Protein AF-S7WQG0-F1 (afdb_monomer_lite)

Sequence (255 aa):
MCCTWDLNLRPYTILKLLSLILLVQALAHFAKRLLSSRNAIVFSSLASGFVSSTATVANLGMEVRNNHADPKINAGAALMSCVATLVQMLIIVASISMAWLELLLIPSLISTLLLFAWSIYLLRKSTKNELSQKTDESRMFSFKNAIVITVALSTIQAAVYGLNLWLGNSGLIIGTFIASLFEIHAAIAAIVVQGDPNTAQATPLLIALMVGLCAHAMSKSINAGLTGGYKYALAFVPAQILHMAILVILVWVSR

Radius of gyration: 19.02 Å; chains: 1; bounding box: 41×32×74 Å

Foldseek 3Di:
DDDPPPVPPPVVLVVVLVVLLVVLLVVLVVQLVPDDDPCNLQSNLLSVLSVPLLLLLQVLLQCLVVVNDDLLLSLLSSLSSVLSQLVLLLVLLVVQDPLVNVLQVVLSVVLSVLSNVLSVVSNVVCVPPDDDPDPDPPDDDPVVSVVVLVVVLVVQLVVLVVQLVPDPLVSLLVSLLSNLLTGNSVNSNVLSNVDHCPDPCNPSSLNSSLSSLVSNLVSSLVSNCVRNNDSNSVSNNVSSVVSSVSSSVSSVVSD

pLDDT: mean 71.23, std 20.36, range [29.38, 97.19]

InterPro domains:
  IPR025105 Domain of unknown function DUF4010 [PF13194] (20-227)

Organism: NCBI:txid1217666

Secondary structure (DSSP, 8-state):
----------HHHHHHHHHHHHHHHHHHHHHHHH--STTHHHHHHHHHHHHHHHHHHHHHHHHHHTTSS-HHHHHHHHHHHHHHHHHHHHHHHHHH-HHHHHHHHHHHHHHHHHHHHHHHHHHHHGGGS-S--------S--HHHHHHHHHHHHHHHHHHHHHHHHHHHHHHHHHHHHHHHH-HHHHHHHHHTT--TTSTTHHHHHHHHHHHHHHHHHHHHHHHHHHHHHHHHHHHHHHHHHHHHHHHHHHHHT-

Structure (mmCIF, N/CA/C/O backbone):
data_AF-S7WQG0-F1
#
_entry.id   AF-S7WQG0-F1
#
loop_
_atom_site.group_PDB
_atom_site.id
_atom_site.type_symbol
_atom_site.label_atom_id
_atom_site.label_alt_id
_atom_site.label_comp_id
_atom_site.label_asym_id
_atom_site.label_entity_id
_atom_site.label_seq_id
_atom_site.pdbx_PDB_ins_code
_atom_site.Cartn_x
_atom_site.Cartn_y
_atom_site.Cartn_z
_atom_site.occupancy
_atom_site.B_iso_or_equiv
_atom_site.auth_seq_id
_atom_site.auth_comp_id
_atom_site.auth_asym_id
_atom_site.auth_atom_id
_atom_site.pdbx_PDB_model_num
ATOM 1 N N . MET A 1 1 ? 2.697 -20.096 -44.082 1.00 34.12 1 MET A N 1
ATOM 2 C CA . MET A 1 1 ? 3.993 -20.517 -43.497 1.00 34.12 1 MET A CA 1
ATOM 3 C C . MET A 1 1 ? 4.827 -19.254 -43.359 1.00 34.12 1 MET A C 1
ATOM 5 O O . MET A 1 1 ? 4.979 -18.581 -44.358 1.00 34.12 1 MET A O 1
ATOM 9 N N . CYS A 1 2 ? 5.294 -18.788 -42.210 1.00 31.38 2 CYS A N 1
ATOM 10 C CA . CYS A 1 2 ? 5.473 -19.407 -40.910 1.00 31.38 2 CYS A CA 1
ATOM 11 C C . CYS A 1 2 ? 5.260 -18.331 -39.835 1.00 31.38 2 CYS A C 1
ATOM 13 O O . CYS A 1 2 ? 5.604 -17.169 -40.034 1.00 31.38 2 CYS A O 1
ATOM 15 N N . CYS A 1 3 ? 4.668 -18.741 -38.722 1.00 35.88 3 CYS A N 1
ATOM 16 C CA . CYS A 1 3 ? 4.471 -17.949 -37.524 1.00 35.88 3 CYS A CA 1
ATOM 17 C C . CYS A 1 3 ? 5.790 -17.392 -36.967 1.00 35.88 3 CYS A C 1
ATOM 19 O O . CYS A 1 3 ? 6.660 -18.169 -36.583 1.00 35.88 3 CYS A O 1
ATOM 21 N N . THR A 1 4 ? 5.892 -16.076 -36.796 1.00 35.28 4 THR A N 1
ATOM 22 C CA . THR A 1 4 ? 6.850 -15.456 -35.869 1.00 35.28 4 THR A CA 1
ATOM 23 C C . THR A 1 4 ? 6.078 -14.904 -34.676 1.00 35.28 4 THR A C 1
ATOM 25 O O . THR A 1 4 ? 5.884 -13.700 -34.527 1.00 35.28 4 THR A O 1
ATOM 28 N N . TRP A 1 5 ? 5.588 -15.824 -33.842 1.00 35.06 5 TRP A N 1
ATOM 29 C CA . TRP A 1 5 ? 5.229 -15.531 -32.458 1.00 35.06 5 TRP A CA 1
ATOM 30 C C . TRP A 1 5 ? 6.531 -15.313 -31.681 1.00 35.06 5 TRP A C 1
ATOM 32 O O . TRP A 1 5 ? 7.015 -16.230 -31.025 1.00 35.06 5 TRP A O 1
ATOM 42 N N . ASP A 1 6 ? 7.106 -14.111 -31.735 1.00 35.16 6 ASP A N 1
ATOM 43 C CA . ASP A 1 6 ? 8.124 -13.691 -30.756 1.00 35.16 6 ASP A CA 1
ATOM 44 C C . ASP A 1 6 ? 7.436 -13.251 -29.455 1.00 35.16 6 ASP A C 1
ATOM 46 O O . ASP A 1 6 ? 7.590 -12.148 -28.935 1.00 35.16 6 ASP A O 1
ATOM 50 N N . LEU A 1 7 ? 6.582 -14.144 -28.953 1.00 40.62 7 LEU A N 1
ATOM 51 C CA . LEU A 1 7 ? 5.933 -14.025 -27.665 1.00 40.62 7 LEU A CA 1
ATOM 52 C C . LEU A 1 7 ? 6.849 -14.694 -26.641 1.00 40.62 7 LEU A C 1
ATOM 54 O O . LEU A 1 7 ? 6.531 -15.735 -26.072 1.00 40.62 7 LEU A O 1
ATOM 58 N N . ASN A 1 8 ? 8.008 -14.086 -26.392 1.00 39.50 8 ASN A N 1
ATOM 59 C CA . ASN A 1 8 ? 8.926 -14.467 -25.315 1.00 39.50 8 ASN A CA 1
ATOM 60 C C . ASN A 1 8 ? 8.364 -14.135 -23.907 1.00 39.50 8 ASN A C 1
ATOM 62 O O . ASN A 1 8 ? 9.092 -13.796 -22.974 1.00 39.50 8 ASN A O 1
ATOM 66 N N . LEU A 1 9 ? 7.051 -14.296 -23.716 1.00 42.50 9 LEU A N 1
ATOM 67 C CA . LEU A 1 9 ? 6.401 -14.484 -22.424 1.00 42.50 9 LEU A CA 1
ATOM 68 C C . LEU A 1 9 ? 6.742 -15.900 -21.960 1.00 42.50 9 LEU A C 1
ATOM 70 O O . LEU A 1 9 ? 5.980 -16.839 -22.175 1.00 42.50 9 LEU A O 1
ATOM 74 N N . ARG A 1 10 ? 7.928 -16.075 -21.367 1.00 47.28 10 ARG A N 1
ATOM 75 C CA . ARG A 1 10 ? 8.370 -17.379 -20.857 1.00 47.28 10 ARG A CA 1
ATOM 76 C C . ARG A 1 10 ? 7.286 -17.910 -19.900 1.00 47.28 10 ARG A C 1
ATOM 78 O O . ARG A 1 10 ? 7.126 -17.329 -18.824 1.00 47.28 10 ARG A O 1
ATOM 85 N N . PRO A 1 11 ? 6.565 -19.005 -20.218 1.00 49.00 11 PRO A N 1
ATOM 86 C CA . PRO A 1 11 ? 5.542 -19.573 -19.329 1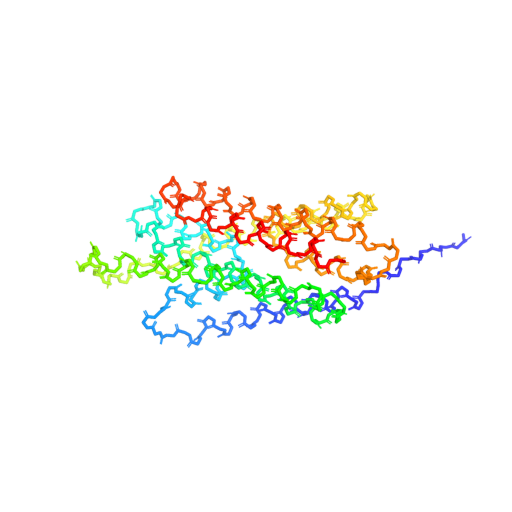.00 49.00 11 PRO A CA 1
ATOM 87 C C . PRO A 1 11 ? 6.135 -19.935 -17.962 1.00 49.00 11 PRO A C 1
ATOM 89 O O . PRO A 1 11 ? 5.467 -19.853 -16.936 1.00 49.00 11 PRO A O 1
ATOM 92 N N . TYR A 1 12 ? 7.438 -20.211 -17.940 1.00 49.47 12 TYR A N 1
ATOM 93 C CA . TYR A 1 12 ? 8.252 -20.346 -16.743 1.00 49.47 12 TYR A CA 1
ATOM 94 C C . TYR A 1 12 ? 8.212 -19.121 -15.813 1.00 49.47 12 TYR A C 1
ATOM 96 O O . TYR A 1 12 ? 8.108 -19.287 -14.604 1.00 49.47 12 TYR A O 1
ATOM 104 N N . THR A 1 13 ? 8.248 -17.893 -16.338 1.00 44.69 13 THR A N 1
ATOM 105 C CA . THR A 1 13 ? 8.175 -16.665 -15.529 1.00 44.69 13 THR A CA 1
ATOM 106 C C . THR A 1 13 ? 6.784 -16.488 -14.927 1.00 44.69 13 THR A C 1
ATOM 108 O O . THR A 1 13 ? 6.674 -16.162 -13.750 1.00 44.69 13 THR A O 1
ATOM 111 N N . ILE A 1 14 ? 5.724 -16.779 -15.687 1.00 46.09 14 ILE A N 1
ATOM 112 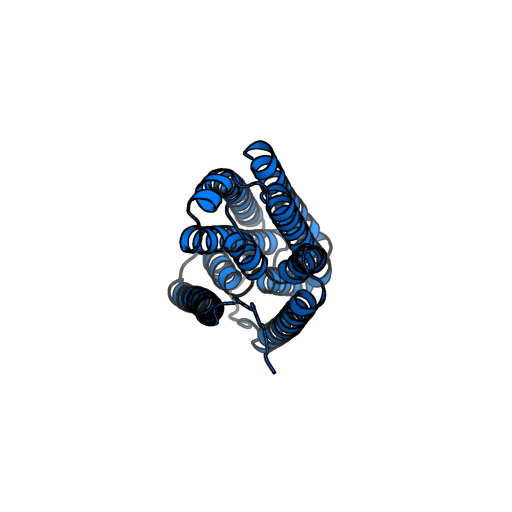C CA . ILE A 1 14 ? 4.338 -16.739 -15.193 1.00 46.09 14 ILE A CA 1
ATOM 113 C C . ILE A 1 14 ? 4.132 -17.791 -14.098 1.00 46.09 14 ILE A C 1
ATOM 115 O O . ILE A 1 14 ? 3.591 -17.479 -13.042 1.00 46.09 14 ILE A O 1
ATOM 119 N N . LEU A 1 15 ? 4.624 -19.015 -14.305 1.00 49.75 15 LEU A N 1
ATOM 120 C CA . LEU A 1 15 ? 4.574 -20.090 -13.310 1.00 49.75 15 LEU A CA 1
ATOM 121 C C . LEU A 1 15 ? 5.415 -19.770 -12.073 1.00 49.75 15 LEU A C 1
ATOM 123 O O . LEU A 1 15 ? 4.991 -20.061 -10.960 1.00 49.75 15 LEU A O 1
ATOM 127 N N . LYS A 1 16 ? 6.572 -19.122 -12.243 1.00 44.50 16 LYS A N 1
ATOM 128 C CA . LYS A 1 16 ? 7.416 -18.669 -11.135 1.00 44.50 16 LYS A CA 1
ATOM 129 C C . LYS A 1 16 ? 6.707 -17.590 -10.318 1.00 44.50 16 LYS A C 1
ATOM 131 O O . LYS A 1 16 ? 6.633 -17.724 -9.102 1.00 44.50 16 LYS A O 1
ATOM 136 N N . LEU A 1 17 ? 6.115 -16.582 -10.960 1.00 44.41 17 LEU A N 1
ATOM 137 C CA . LEU A 1 17 ? 5.319 -15.549 -10.290 1.00 44.41 17 LEU A CA 1
ATOM 138 C C . LEU A 1 17 ? 4.087 -16.139 -9.592 1.00 44.41 17 LEU A C 1
ATOM 140 O O . LEU A 1 17 ? 3.847 -15.828 -8.429 1.00 44.41 17 LEU A O 1
ATOM 144 N N . LEU A 1 18 ? 3.358 -17.046 -10.250 1.00 47.56 18 LEU A N 1
ATOM 145 C CA . LEU A 1 18 ? 2.241 -17.785 -9.658 1.00 47.56 18 LEU A CA 1
ATOM 146 C C . LEU A 1 18 ? 2.698 -18.584 -8.431 1.00 47.56 18 LEU A C 1
ATOM 148 O O . LEU A 1 18 ? 2.069 -18.503 -7.382 1.00 47.56 18 LEU A O 1
ATOM 152 N N . SER A 1 19 ? 3.817 -19.307 -8.532 1.00 46.84 19 SER A N 1
ATOM 153 C CA . SER A 1 19 ? 4.380 -20.077 -7.420 1.00 46.84 19 SER A CA 1
ATOM 154 C C . SER A 1 19 ? 4.816 -19.182 -6.262 1.00 46.84 19 SER A C 1
ATOM 156 O O . SER A 1 19 ? 4.608 -19.545 -5.111 1.00 46.84 19 SER A O 1
ATOM 158 N N . LEU A 1 20 ? 5.342 -17.987 -6.546 1.00 48.97 20 LEU A N 1
ATOM 159 C CA . LEU A 1 20 ? 5.774 -17.024 -5.536 1.00 48.97 20 LEU A CA 1
ATOM 160 C C . LEU A 1 20 ? 4.568 -16.400 -4.825 1.00 48.97 20 LEU A C 1
ATOM 162 O O . LEU A 1 20 ? 4.550 -16.304 -3.603 1.00 48.97 20 LEU A O 1
ATOM 166 N N . ILE A 1 21 ? 3.520 -16.057 -5.579 1.00 50.53 21 ILE A N 1
ATOM 167 C CA . ILE A 1 21 ? 2.240 -15.580 -5.042 1.00 50.53 21 ILE A CA 1
ATOM 168 C C . ILE A 1 21 ? 1.569 -16.680 -4.203 1.00 50.53 21 ILE A C 1
ATOM 170 O O . ILE A 1 21 ? 1.050 -16.402 -3.125 1.00 50.53 21 ILE A O 1
ATOM 174 N N . LEU A 1 22 ? 1.609 -17.942 -4.640 1.00 50.28 22 LEU A N 1
ATOM 175 C CA . LEU A 1 22 ? 1.114 -19.090 -3.870 1.00 50.28 22 LEU A CA 1
ATOM 176 C C . LEU A 1 22 ? 1.950 -19.349 -2.608 1.00 50.28 22 LEU A C 1
ATOM 178 O O . LEU A 1 22 ? 1.384 -19.632 -1.556 1.00 50.28 22 LEU A O 1
ATOM 182 N N . LEU A 1 23 ? 3.273 -19.196 -2.677 1.00 52.88 23 LEU A N 1
ATOM 183 C CA . LEU A 1 23 ? 4.180 -19.327 -1.535 1.00 52.88 23 LEU A CA 1
ATOM 184 C C . LEU A 1 23 ? 3.908 -18.238 -0.490 1.00 52.88 23 LEU A C 1
ATOM 186 O O . LEU A 1 23 ? 3.789 -18.535 0.696 1.00 52.88 23 LEU A O 1
ATOM 190 N N . VAL A 1 24 ? 3.756 -16.986 -0.928 1.00 51.84 24 VAL A N 1
ATOM 191 C CA . VAL A 1 24 ? 3.418 -15.854 -0.056 1.00 51.84 24 VAL A CA 1
ATOM 192 C C . VAL A 1 24 ? 2.046 -16.065 0.597 1.00 51.84 24 VAL A C 1
ATOM 194 O O . VAL A 1 24 ? 1.905 -15.848 1.800 1.00 51.84 24 VAL A O 1
ATOM 197 N N . GLN A 1 25 ? 1.056 -16.567 -0.148 1.00 50.25 25 GLN A N 1
ATOM 198 C CA . GLN A 1 25 ? -0.256 -16.933 0.402 1.00 50.25 25 GLN A CA 1
ATOM 199 C C . GLN A 1 25 ? -0.178 -18.110 1.392 1.00 50.25 25 GLN A C 1
ATOM 201 O O . GLN A 1 25 ? -0.872 -18.108 2.410 1.00 50.25 25 GLN A O 1
ATOM 206 N N . ALA A 1 26 ? 0.695 -19.092 1.154 1.00 52.06 26 ALA A N 1
ATOM 207 C CA . ALA A 1 26 ? 0.929 -20.203 2.077 1.00 52.06 26 ALA A CA 1
ATOM 208 C C . ALA A 1 26 ? 1.603 -19.736 3.383 1.00 52.06 26 ALA A C 1
ATOM 210 O O . ALA A 1 26 ? 1.175 -20.122 4.473 1.00 52.06 26 ALA A O 1
ATOM 211 N N . LEU A 1 27 ? 2.593 -18.840 3.291 1.00 50.16 27 LEU A N 1
ATOM 212 C CA . LEU A 1 27 ? 3.226 -18.173 4.437 1.00 50.16 27 LEU A CA 1
ATOM 213 C C . LEU A 1 27 ? 2.219 -17.334 5.237 1.00 50.16 27 LEU A C 1
ATOM 215 O O . LEU A 1 27 ? 2.250 -17.357 6.467 1.00 50.16 27 LEU A O 1
ATOM 219 N N . ALA A 1 28 ? 1.277 -16.665 4.566 1.00 46.41 28 ALA A N 1
ATOM 220 C CA . ALA A 1 28 ? 0.179 -15.935 5.203 1.00 46.41 28 ALA A CA 1
ATOM 221 C C . ALA A 1 28 ? -0.724 -16.859 6.033 1.00 46.41 28 ALA A C 1
ATOM 223 O O . ALA A 1 28 ? -1.050 -16.570 7.189 1.00 46.41 28 ALA A O 1
ATOM 224 N N . HIS A 1 29 ? -1.092 -18.007 5.455 1.00 45.91 29 HIS A N 1
ATOM 225 C CA . HIS A 1 29 ? -1.879 -19.039 6.126 1.00 45.91 29 HIS A CA 1
ATOM 226 C C . HIS A 1 29 ? -1.151 -19.609 7.351 1.00 45.91 29 HIS A C 1
ATOM 228 O O . HIS A 1 29 ? -1.775 -19.863 8.384 1.00 45.91 29 HIS A O 1
ATOM 234 N N . PHE A 1 30 ? 0.170 -19.766 7.255 1.00 48.75 30 PHE A N 1
ATOM 235 C CA . PHE A 1 30 ? 1.014 -20.246 8.343 1.00 48.75 30 PHE A CA 1
ATOM 236 C C . PHE A 1 30 ? 1.167 -19.207 9.466 1.00 48.75 30 PHE A C 1
ATOM 238 O O . PHE A 1 30 ? 0.998 -19.539 10.639 1.00 48.75 30 PHE A O 1
ATOM 245 N N . ALA A 1 31 ? 1.373 -17.930 9.124 1.00 47.56 31 ALA A N 1
ATOM 246 C CA . ALA A 1 31 ? 1.423 -16.824 10.082 1.00 47.56 31 ALA A CA 1
ATOM 247 C C . ALA A 1 31 ? 0.105 -16.685 10.862 1.00 47.56 31 ALA A C 1
ATOM 249 O O . ALA A 1 31 ? 0.114 -16.509 12.080 1.00 47.56 31 ALA A O 1
ATOM 250 N N . LYS A 1 32 ? -1.039 -16.859 10.185 1.00 46.91 32 LYS A N 1
ATOM 251 C CA . LYS A 1 32 ? -2.374 -16.820 10.801 1.00 46.91 32 LYS A CA 1
ATOM 252 C C . LYS A 1 32 ? -2.588 -17.928 11.843 1.00 46.91 32 LYS A C 1
ATOM 254 O O . LYS A 1 32 ? -3.345 -17.732 12.788 1.00 46.91 32 LYS A O 1
ATOM 259 N N . ARG A 1 33 ? -1.912 -19.072 11.693 1.00 53.03 33 ARG A N 1
ATOM 260 C CA . ARG A 1 33 ? -2.008 -20.225 12.604 1.00 53.03 33 ARG A CA 1
ATOM 261 C C . ARG A 1 33 ? -1.163 -20.071 13.876 1.00 53.03 33 ARG A C 1
ATOM 263 O O . ARG A 1 33 ? -1.454 -20.732 14.865 1.00 53.03 33 ARG A O 1
ATOM 270 N N . LEU A 1 34 ? -0.140 -19.215 13.866 1.00 49.09 34 LEU A N 1
ATOM 271 C CA . LEU A 1 34 ? 0.844 -19.109 14.954 1.00 49.09 34 LEU A CA 1
ATOM 272 C C . LEU A 1 34 ? 0.535 -18.026 16.004 1.00 49.09 34 LEU A C 1
ATOM 274 O O . LEU A 1 34 ? 1.215 -17.956 17.025 1.00 49.09 34 LEU A O 1
ATOM 278 N N . LEU A 1 35 ? -0.470 -17.173 15.793 1.00 49.38 35 LEU A N 1
ATOM 279 C CA . LEU A 1 35 ? -0.623 -15.929 16.558 1.00 49.38 35 LEU A CA 1
ATOM 280 C C . LEU A 1 35 ? -1.802 -15.989 17.544 1.00 49.38 35 LEU A C 1
ATOM 282 O O . LEU A 1 35 ? -2.829 -15.342 17.362 1.00 49.38 35 LEU A O 1
ATOM 286 N N . SER A 1 36 ? -1.614 -16.755 18.624 1.00 46.84 36 SER A N 1
ATOM 287 C CA . SER A 1 36 ? -2.447 -16.746 19.838 1.00 46.84 36 SER A CA 1
ATOM 288 C C . SER A 1 36 ? -1.771 -15.897 20.922 1.00 46.84 36 SER A C 1
ATOM 290 O O . SER A 1 36 ? -0.930 -16.401 21.663 1.00 46.84 36 SER A O 1
ATOM 292 N N . SER A 1 37 ? -2.082 -14.600 21.013 1.00 51.25 37 SER A N 1
ATOM 293 C CA . SER A 1 37 ? -1.654 -13.740 22.133 1.00 51.25 37 SER A CA 1
ATOM 294 C C . SER A 1 37 ? -2.397 -12.396 22.136 1.00 51.25 37 SER A C 1
ATOM 296 O O . SER A 1 37 ? -3.026 -12.031 21.148 1.00 51.25 37 SER A O 1
ATOM 298 N N . ARG A 1 38 ? -2.264 -11.635 23.232 1.00 48.41 38 ARG A N 1
ATOM 299 C CA . ARG A 1 38 ? -2.850 -10.323 23.602 1.00 48.41 38 ARG A CA 1
ATOM 300 C C . ARG A 1 38 ? -2.907 -9.243 22.499 1.00 48.41 38 ARG A C 1
ATOM 302 O O . ARG A 1 38 ? -3.653 -8.282 22.632 1.00 48.41 38 ARG A O 1
ATOM 309 N N . ASN A 1 39 ? -2.164 -9.411 21.405 1.00 62.06 39 ASN A N 1
ATOM 310 C CA . ASN A 1 39 ? -2.156 -8.553 20.213 1.00 62.06 39 ASN A CA 1
ATOM 311 C C . ASN A 1 39 ? -2.904 -9.185 19.013 1.00 62.06 39 ASN A C 1
ATOM 313 O O . ASN A 1 39 ? -2.603 -8.872 17.859 1.00 62.06 39 ASN A O 1
ATOM 317 N N . ALA A 1 40 ? -3.849 -10.098 19.263 1.00 65.69 40 ALA A N 1
ATOM 318 C CA . ALA A 1 40 ? -4.485 -10.948 18.252 1.00 65.69 40 ALA A CA 1
ATOM 319 C C . ALA A 1 40 ? -5.058 -10.167 17.060 1.00 65.69 40 ALA A C 1
ATOM 321 O O . ALA A 1 40 ? -4.891 -10.593 15.921 1.00 65.69 40 ALA A O 1
ATOM 322 N N . ILE A 1 41 ? -5.665 -8.996 17.285 1.00 69.38 41 ILE A N 1
ATOM 323 C CA . ILE A 1 41 ? -6.241 -8.177 16.206 1.00 69.38 41 ILE A CA 1
ATOM 324 C C . ILE A 1 41 ? -5.174 -7.596 15.260 1.00 69.38 41 ILE A C 1
ATOM 326 O O . ILE A 1 41 ? -5.364 -7.569 14.048 1.00 69.38 41 ILE A O 1
ATOM 330 N N . VAL A 1 42 ? -4.016 -7.197 15.794 1.00 74.06 42 VAL A N 1
ATOM 331 C CA . VAL A 1 42 ? -2.895 -6.629 15.023 1.00 74.06 42 VAL A CA 1
ATOM 332 C C . VAL A 1 42 ? -2.287 -7.701 14.132 1.00 74.06 42 VAL A C 1
ATOM 334 O O . VAL A 1 42 ? -2.140 -7.523 12.926 1.00 74.06 42 VAL A O 1
ATOM 337 N N . PHE A 1 43 ? -1.976 -8.843 14.735 1.00 72.31 43 PHE A N 1
ATOM 338 C CA . PHE A 1 43 ? -1.332 -9.958 14.061 1.00 72.31 43 PHE A CA 1
ATOM 339 C C . PHE A 1 43 ? -2.253 -10.662 13.065 1.00 72.31 43 PHE A C 1
ATOM 341 O O . PHE A 1 43 ? -1.816 -11.005 11.968 1.00 72.31 43 PHE A O 1
ATOM 348 N N . SER A 1 44 ? -3.535 -10.823 13.402 1.00 65.44 44 SER A N 1
ATOM 349 C CA . SER A 1 44 ? -4.526 -11.367 12.469 1.00 65.44 44 SER A CA 1
ATOM 350 C C . SER A 1 44 ? -4.765 -10.438 11.283 1.00 65.44 44 SER A C 1
ATOM 352 O O . SER A 1 44 ? -4.891 -10.932 10.167 1.00 65.44 44 SER A O 1
ATOM 354 N N . SER A 1 45 ? -4.756 -9.116 11.483 1.00 76.12 45 SER A N 1
ATOM 355 C CA . SER A 1 45 ? -4.917 -8.151 10.388 1.00 76.12 45 SER A CA 1
ATOM 356 C C . SER A 1 45 ? -3.675 -8.059 9.508 1.00 76.12 45 SER A C 1
ATOM 358 O O . SER A 1 45 ? -3.806 -8.001 8.289 1.00 76.12 45 SER A O 1
ATOM 360 N N . LEU A 1 46 ? -2.474 -8.130 10.093 1.00 77.12 46 LEU A N 1
ATOM 361 C CA . LEU A 1 46 ? -1.227 -8.271 9.339 1.00 77.12 46 LEU A CA 1
ATOM 362 C C . LEU A 1 46 ? -1.273 -9.544 8.475 1.00 77.12 46 LEU A C 1
ATOM 364 O O . LEU A 1 46 ? -1.122 -9.463 7.261 1.00 77.12 46 LEU A O 1
ATOM 368 N N . ALA A 1 47 ? -1.568 -10.705 9.073 1.00 66.56 47 ALA A N 1
ATOM 369 C CA . ALA A 1 47 ? -1.641 -11.987 8.366 1.00 66.56 47 ALA A CA 1
ATOM 370 C C . ALA A 1 47 ? -2.760 -12.028 7.309 1.00 66.56 47 ALA A C 1
ATOM 372 O O . ALA A 1 47 ? -2.564 -12.544 6.213 1.00 66.56 47 ALA A O 1
ATOM 373 N N . SER A 1 48 ? -3.928 -11.453 7.605 1.00 62.28 48 SER A N 1
ATOM 374 C CA . SER A 1 48 ? -5.025 -11.303 6.641 1.00 62.28 48 SER A CA 1
ATOM 375 C C . SER A 1 48 ? -4.647 -10.350 5.505 1.00 62.28 48 SER A C 1
ATOM 377 O O . SER A 1 48 ? -5.020 -10.585 4.358 1.00 62.28 48 SER A O 1
ATOM 379 N N . GLY A 1 49 ? -3.840 -9.326 5.795 1.00 70.00 49 GLY A N 1
ATOM 380 C CA . GLY A 1 49 ? -3.280 -8.411 4.806 1.00 70.00 49 GLY A CA 1
ATOM 381 C C . GLY A 1 49 ? -2.382 -9.090 3.783 1.00 70.00 49 GLY A C 1
ATOM 382 O O . GLY A 1 49 ? -2.406 -8.687 2.625 1.00 70.00 49 GLY A O 1
ATOM 383 N N . PHE A 1 50 ? -1.678 -10.157 4.180 1.00 71.94 50 PHE A N 1
ATOM 384 C CA . PHE A 1 50 ? -0.919 -10.980 3.240 1.00 71.94 50 PHE A CA 1
ATOM 385 C C . PHE A 1 50 ? -1.812 -11.766 2.261 1.00 71.94 50 PHE A C 1
ATOM 387 O O . PHE A 1 50 ? -1.367 -12.121 1.172 1.00 71.94 50 PHE A O 1
ATOM 394 N N . VAL A 1 51 ? -3.061 -12.061 2.631 1.00 68.31 51 VAL A N 1
ATOM 395 C CA . VAL A 1 51 ? -4.031 -12.682 1.714 1.00 68.31 51 VAL A CA 1
ATOM 396 C C . VAL A 1 51 ? -4.653 -11.608 0.828 1.00 68.31 51 VAL A C 1
ATOM 398 O O . VAL A 1 51 ? -4.570 -11.678 -0.393 1.00 68.31 51 VAL A O 1
ATOM 401 N N . SER A 1 52 ? -5.262 -10.603 1.455 1.00 72.06 52 SER A N 1
ATOM 402 C CA . SER A 1 52 ? -5.693 -9.378 0.793 1.00 72.06 52 SER A CA 1
ATOM 403 C C . SER A 1 52 ? -5.860 -8.260 1.812 1.00 72.06 52 SER A C 1
ATOM 405 O O . SER A 1 52 ? -6.680 -8.313 2.740 1.00 72.06 52 SER A O 1
ATOM 407 N N . SER A 1 53 ? -5.103 -7.192 1.603 1.00 83.19 53 SER A N 1
ATOM 408 C CA . SER A 1 53 ? -5.183 -5.998 2.433 1.00 83.19 53 SER A CA 1
ATOM 409 C C . SER A 1 53 ? -6.467 -5.225 2.147 1.00 83.19 53 SER A C 1
ATOM 411 O O . SER A 1 53 ? -7.113 -4.740 3.073 1.00 83.19 53 SER A O 1
ATOM 413 N N . THR A 1 54 ? -6.909 -5.200 0.887 1.00 80.25 54 THR A N 1
ATOM 414 C CA . THR A 1 54 ? -8.174 -4.571 0.486 1.00 80.25 54 THR A CA 1
ATOM 415 C C . THR A 1 54 ? -9.374 -5.256 1.147 1.00 80.25 54 THR A C 1
A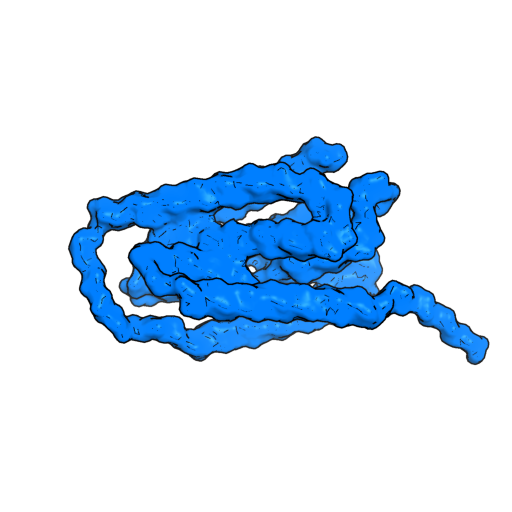TOM 417 O O . THR A 1 54 ? -10.247 -4.580 1.695 1.00 80.25 54 THR A O 1
ATOM 420 N N . ALA A 1 55 ? -9.387 -6.592 1.186 1.00 70.81 55 ALA A N 1
ATOM 421 C CA . ALA A 1 55 ? -10.418 -7.357 1.886 1.00 70.81 55 ALA A CA 1
ATOM 422 C C . ALA A 1 55 ? -10.408 -7.127 3.397 1.00 70.81 55 ALA A C 1
ATOM 424 O O . ALA A 1 55 ? -11.460 -7.019 4.027 1.00 70.81 55 ALA A O 1
ATOM 425 N N . THR A 1 56 ? -9.213 -7.048 3.982 1.00 78.12 56 THR A N 1
ATOM 426 C CA . THR A 1 56 ? -9.040 -6.840 5.421 1.00 78.12 56 THR A CA 1
ATOM 427 C C . THR A 1 56 ? -9.583 -5.473 5.848 1.00 78.12 56 THR A C 1
ATOM 429 O O . THR A 1 56 ? -10.344 -5.405 6.812 1.00 78.12 56 THR A O 1
ATOM 432 N N . VAL A 1 57 ? -9.298 -4.410 5.082 1.00 83.25 57 VAL A N 1
ATOM 433 C CA . VAL A 1 57 ? -9.874 -3.065 5.289 1.00 83.25 57 VAL A CA 1
ATOM 434 C C . VAL A 1 57 ? -11.408 -3.104 5.214 1.00 83.25 57 VAL A C 1
ATOM 436 O O . VAL A 1 57 ? -12.075 -2.583 6.105 1.00 83.25 57 VAL A O 1
ATOM 439 N N . ALA A 1 58 ? -11.979 -3.765 4.199 1.00 73.94 58 ALA A N 1
ATOM 440 C CA . ALA A 1 58 ? -13.433 -3.913 4.063 1.00 73.94 58 ALA A CA 1
ATOM 441 C C . ALA A 1 58 ? -14.072 -4.622 5.264 1.00 73.94 58 ALA A C 1
ATOM 443 O O . ALA A 1 58 ? -15.076 -4.159 5.803 1.00 73.94 58 ALA A O 1
ATOM 444 N N . ASN A 1 59 ? -13.505 -5.758 5.676 1.00 71.50 59 ASN A N 1
ATOM 445 C CA . ASN A 1 59 ? -14.047 -6.571 6.763 1.00 71.50 59 ASN A CA 1
ATOM 446 C C . ASN A 1 59 ? -14.028 -5.818 8.096 1.00 71.50 59 ASN A C 1
ATOM 448 O O . ASN A 1 59 ? -15.054 -5.752 8.771 1.00 71.50 59 ASN A O 1
ATOM 452 N N . LEU A 1 60 ? -12.900 -5.185 8.428 1.00 80.00 60 LEU A N 1
ATOM 453 C CA . LEU A 1 60 ? -12.771 -4.370 9.637 1.00 80.00 60 LEU A CA 1
ATOM 454 C C . LEU A 1 60 ? -13.695 -3.146 9.602 1.00 80.00 60 LEU A C 1
ATOM 456 O O . LEU A 1 60 ? -14.234 -2.764 10.640 1.00 80.00 60 LEU A O 1
ATOM 460 N N . GLY A 1 61 ? -13.919 -2.559 8.423 1.00 76.25 61 GLY A N 1
ATOM 461 C CA . GLY A 1 61 ? -14.921 -1.515 8.224 1.00 76.25 61 GLY A CA 1
ATOM 462 C C . GLY A 1 61 ? -16.343 -2.018 8.491 1.00 76.25 61 GLY A C 1
ATOM 463 O O . GLY A 1 61 ? -17.083 -1.396 9.249 1.00 76.25 61 GLY A O 1
ATOM 464 N N . MET A 1 62 ? -16.728 -3.174 7.944 1.00 69.38 62 MET A N 1
ATOM 465 C CA . MET A 1 62 ? -18.058 -3.753 8.178 1.00 69.38 62 MET A CA 1
ATOM 466 C C . MET A 1 62 ? -18.330 -4.046 9.661 1.00 69.38 62 MET A C 1
ATOM 468 O O . MET A 1 62 ? -19.449 -3.824 10.120 1.00 69.38 62 MET A O 1
ATOM 472 N N . GLU A 1 63 ? -17.330 -4.496 10.425 1.00 72.62 63 GLU A N 1
ATOM 473 C CA . GLU A 1 63 ? -17.459 -4.675 11.881 1.00 72.62 63 GLU A CA 1
ATOM 474 C C . GLU A 1 63 ? -17.774 -3.360 12.603 1.00 72.62 63 GLU A C 1
ATOM 476 O O . GLU A 1 63 ? -18.656 -3.316 13.463 1.00 72.62 63 GLU A O 1
ATOM 481 N N . VAL A 1 64 ? -17.111 -2.270 12.205 1.00 80.88 64 VAL A N 1
ATOM 482 C CA . VAL A 1 64 ? -17.379 -0.931 12.743 1.00 80.88 64 VAL A CA 1
ATOM 483 C C . VAL A 1 64 ? -18.786 -0.465 12.376 1.00 80.88 64 VAL A C 1
ATOM 485 O O . VAL A 1 64 ? -19.511 0.038 13.232 1.00 80.88 64 VAL A O 1
ATOM 488 N N . ARG A 1 65 ? -19.212 -0.656 11.121 1.00 73.44 65 ARG A N 1
ATOM 489 C CA . ARG A 1 65 ? -20.548 -0.234 10.672 1.00 73.44 65 ARG A CA 1
ATOM 490 C C . ARG A 1 65 ? -21.677 -0.988 11.366 1.00 73.44 65 ARG A C 1
ATOM 492 O O . ARG A 1 65 ? -22.732 -0.409 11.606 1.00 73.44 65 ARG A O 1
ATOM 499 N N . ASN A 1 66 ? -21.446 -2.244 11.728 1.00 71.00 66 ASN A N 1
ATOM 500 C CA . ASN A 1 66 ? -22.405 -3.045 12.483 1.00 71.00 66 ASN A CA 1
ATOM 501 C C . ASN A 1 66 ? -22.396 -2.730 13.993 1.00 71.00 66 ASN A C 1
ATOM 503 O O . ASN A 1 66 ? -23.063 -3.423 14.751 1.00 71.00 66 ASN A O 1
ATOM 507 N N . ASN A 1 67 ? -21.674 -1.689 14.437 1.00 75.94 67 ASN A N 1
ATOM 508 C CA . ASN A 1 67 ? -21.483 -1.314 15.845 1.00 75.94 67 ASN A CA 1
ATOM 509 C C . ASN A 1 67 ? -20.860 -2.428 16.705 1.00 75.94 67 ASN A C 1
ATOM 511 O O . ASN A 1 67 ? -21.073 -2.476 17.912 1.00 75.94 67 ASN A O 1
ATOM 515 N N . HIS A 1 68 ? -20.080 -3.322 16.094 1.00 71.25 68 HIS A N 1
ATOM 516 C CA . HIS A 1 68 ? -19.397 -4.406 16.804 1.00 71.25 68 HIS A CA 1
ATOM 517 C C . HIS A 1 68 ? -17.956 -4.046 17.197 1.00 71.25 68 HIS A C 1
ATOM 519 O O . HIS A 1 68 ? -17.324 -4.793 17.941 1.00 71.25 68 HIS A O 1
ATOM 525 N N . ALA A 1 69 ? -17.421 -2.922 16.708 1.00 76.88 69 ALA A N 1
ATOM 526 C CA . ALA A 1 69 ? -16.031 -2.540 16.931 1.00 76.88 69 ALA A CA 1
ATOM 527 C C . ALA A 1 69 ? -15.812 -1.020 16.957 1.00 76.88 69 ALA A C 1
ATOM 529 O O . ALA A 1 69 ? -16.537 -0.251 16.319 1.00 76.88 69 ALA A O 1
ATOM 530 N N . ASP A 1 70 ? -14.758 -0.591 17.656 1.00 87.25 70 ASP A N 1
ATOM 531 C CA . ASP A 1 70 ? -14.335 0.808 17.687 1.00 87.25 70 ASP A CA 1
ATOM 532 C C . ASP A 1 70 ? -13.684 1.224 16.348 1.00 87.25 70 ASP A C 1
ATOM 534 O O . ASP A 1 70 ? -12.747 0.564 15.879 1.00 87.25 70 ASP A O 1
ATOM 538 N N . PRO A 1 71 ? -14.102 2.355 15.743 1.00 88.94 71 PRO A N 1
ATOM 539 C CA . PRO A 1 71 ? -13.554 2.824 14.475 1.00 88.94 71 PRO A CA 1
ATOM 540 C C . PRO A 1 71 ? -12.036 3.033 14.470 1.00 88.94 71 PRO A C 1
ATOM 542 O O . PRO A 1 71 ? -11.403 2.820 13.438 1.00 88.94 71 PRO A O 1
ATOM 545 N N . LYS A 1 72 ? -11.430 3.467 15.585 1.00 91.62 72 LYS A N 1
ATOM 546 C CA . LYS A 1 72 ? -9.990 3.771 15.639 1.00 91.62 72 LYS A CA 1
ATOM 547 C C . LYS A 1 72 ? -9.171 2.499 15.798 1.00 91.62 72 LYS A C 1
ATOM 549 O O . LYS A 1 72 ? -8.170 2.356 15.101 1.00 91.62 72 LYS A O 1
ATOM 554 N N . ILE A 1 73 ? -9.601 1.575 16.659 1.00 89.12 73 ILE A N 1
ATOM 555 C CA . ILE A 1 73 ? -8.939 0.272 16.826 1.00 89.12 73 ILE A CA 1
ATOM 556 C C . ILE A 1 73 ? -8.933 -0.480 15.491 1.00 89.12 73 ILE A C 1
ATOM 558 O O . ILE A 1 73 ? -7.866 -0.883 15.023 1.00 89.12 73 ILE A O 1
ATOM 562 N N . ASN A 1 74 ? -10.090 -0.594 14.833 1.00 87.38 74 ASN A N 1
ATOM 563 C CA . ASN A 1 74 ? -10.197 -1.300 13.557 1.00 87.38 74 ASN A CA 1
ATOM 564 C C . ASN A 1 74 ? -9.459 -0.572 12.427 1.00 87.38 74 ASN A C 1
ATOM 566 O O . ASN A 1 74 ? -8.916 -1.225 11.537 1.00 87.38 74 ASN A O 1
ATOM 570 N N . ALA A 1 75 ? -9.393 0.765 12.443 1.00 94.00 75 ALA A N 1
ATOM 571 C CA . ALA A 1 75 ? -8.569 1.508 11.490 1.00 94.00 75 ALA A CA 1
ATOM 572 C C . ALA A 1 75 ? -7.080 1.220 11.716 1.00 94.00 75 ALA A C 1
ATOM 574 O O . ALA A 1 75 ? -6.360 0.951 10.761 1.00 94.00 75 ALA A O 1
ATOM 575 N N . GLY A 1 76 ? -6.620 1.187 12.970 1.00 92.56 76 GLY A N 1
ATOM 576 C CA . GLY A 1 76 ? -5.255 0.783 13.310 1.00 92.56 76 GLY A CA 1
ATOM 577 C C . GLY A 1 76 ? -4.935 -0.636 12.835 1.00 92.56 76 GLY A C 1
ATOM 578 O O . GLY A 1 76 ? -3.911 -0.854 12.188 1.00 92.56 76 GLY A O 1
ATOM 579 N N . ALA A 1 77 ? -5.833 -1.588 13.074 1.00 88.81 77 ALA A N 1
ATOM 580 C CA . ALA A 1 77 ? -5.706 -2.960 12.592 1.00 88.81 77 ALA A CA 1
ATOM 581 C C . ALA A 1 77 ? -5.655 -3.039 11.050 1.00 88.81 77 ALA A C 1
ATOM 583 O O . ALA A 1 77 ? -4.805 -3.727 10.489 1.00 88.81 77 ALA A O 1
ATOM 584 N N . ALA A 1 78 ? -6.471 -2.251 10.350 1.00 89.38 78 ALA A N 1
ATOM 585 C CA . ALA A 1 78 ? -6.438 -2.162 8.892 1.00 89.38 78 ALA A CA 1
ATOM 586 C C . ALA A 1 78 ? -5.142 -1.529 8.357 1.00 89.38 78 ALA A C 1
ATOM 588 O O . ALA A 1 78 ? -4.598 -1.971 7.352 1.00 89.38 78 ALA A O 1
ATOM 589 N N . LEU A 1 79 ? -4.563 -0.545 9.047 1.00 95.94 79 LEU A N 1
ATOM 590 C CA . LEU A 1 79 ? -3.249 -0.011 8.667 1.00 95.94 79 LEU A CA 1
ATOM 591 C C . LEU A 1 79 ? -2.138 -1.072 8.811 1.00 95.94 79 LEU A C 1
ATOM 593 O O . LEU A 1 79 ? -1.183 -1.059 8.038 1.00 95.94 79 LEU A O 1
ATOM 597 N N . MET A 1 80 ? -2.278 -2.047 9.718 1.00 92.00 80 MET A N 1
ATOM 598 C CA . MET A 1 80 ? -1.353 -3.193 9.791 1.00 92.00 80 MET A CA 1
ATOM 599 C C . MET A 1 80 ? -1.487 -4.121 8.587 1.00 92.00 80 MET A C 1
ATOM 601 O O . MET A 1 80 ? -0.480 -4.631 8.102 1.00 92.00 80 MET A O 1
ATOM 605 N N . SER A 1 81 ? -2.685 -4.288 8.021 1.00 88.31 81 SER A N 1
ATOM 606 C CA . SER A 1 81 ? -2.811 -5.013 6.753 1.00 88.31 81 SER A CA 1
ATOM 607 C C . SER A 1 81 ? -2.121 -4.269 5.605 1.00 88.31 81 SER A C 1
ATOM 609 O O . SER A 1 81 ? -1.678 -4.894 4.644 1.00 88.31 81 SER A O 1
ATOM 611 N N . CYS A 1 82 ? -2.004 -2.941 5.667 1.00 94.06 82 CYS A N 1
ATOM 612 C CA . CYS A 1 82 ? -1.237 -2.154 4.697 1.00 94.06 82 CYS A CA 1
ATOM 613 C C . CYS A 1 82 ? 0.283 -2.251 4.917 1.00 94.06 82 CYS A C 1
ATOM 615 O O . CYS A 1 82 ? 1.029 -2.258 3.941 1.00 94.06 82 CYS A O 1
ATOM 617 N N . VAL A 1 83 ? 0.747 -2.418 6.161 1.00 93.75 83 VAL A N 1
ATOM 618 C CA . VAL A 1 83 ? 2.149 -2.779 6.448 1.00 93.75 83 VAL A CA 1
ATOM 619 C C . VAL A 1 83 ? 2.504 -4.109 5.776 1.00 93.75 83 VAL A C 1
ATOM 621 O O . VAL A 1 83 ? 3.539 -4.203 5.120 1.00 93.75 83 VAL A O 1
ATOM 624 N N . ALA A 1 84 ? 1.620 -5.111 5.862 1.00 86.75 84 ALA A N 1
ATOM 625 C CA . ALA A 1 84 ? 1.810 -6.385 5.167 1.00 86.75 84 ALA A CA 1
ATOM 626 C C . ALA A 1 84 ? 1.971 -6.202 3.647 1.00 86.75 84 ALA A C 1
ATOM 628 O O . ALA A 1 84 ? 2.869 -6.802 3.063 1.00 86.75 84 ALA A O 1
ATOM 629 N N . THR A 1 85 ? 1.185 -5.311 3.027 1.00 90.50 85 THR A N 1
ATOM 630 C CA . THR A 1 85 ? 1.305 -4.980 1.596 1.00 90.50 85 THR A CA 1
ATOM 631 C C . THR A 1 85 ? 2.705 -4.471 1.236 1.00 90.50 85 THR A C 1
ATOM 633 O O . THR A 1 85 ? 3.313 -4.932 0.276 1.00 90.50 85 THR A O 1
ATOM 636 N N . LEU A 1 86 ? 3.263 -3.542 2.016 1.00 93.25 86 LEU A N 1
ATOM 637 C CA . LEU A 1 86 ? 4.604 -3.011 1.740 1.00 93.25 86 LEU A CA 1
ATOM 638 C C . LEU A 1 86 ? 5.690 -4.082 1.902 1.00 93.25 86 LEU A C 1
ATOM 640 O O . LEU A 1 86 ? 6.613 -4.157 1.093 1.00 93.25 86 LEU A O 1
ATOM 644 N N . VAL A 1 87 ? 5.553 -4.955 2.901 1.00 89.25 87 VAL A N 1
ATOM 645 C CA . VAL A 1 87 ? 6.477 -6.078 3.107 1.00 89.25 87 VAL A CA 1
ATOM 646 C C . VAL A 1 87 ? 6.407 -7.071 1.942 1.00 89.25 87 VAL A C 1
ATOM 648 O O . VAL A 1 87 ? 7.439 -7.451 1.397 1.00 89.25 87 VAL A O 1
ATOM 651 N N . GLN A 1 88 ? 5.207 -7.466 1.515 1.00 83.94 88 GLN A N 1
ATOM 652 C CA . GLN A 1 88 ? 5.012 -8.356 0.366 1.00 83.94 88 GLN A CA 1
ATOM 653 C C . GLN A 1 88 ? 5.555 -7.762 -0.931 1.00 83.94 88 GLN A C 1
ATOM 655 O O . GLN A 1 88 ? 6.197 -8.467 -1.707 1.00 83.94 88 GLN A O 1
ATOM 660 N N . MET A 1 89 ? 5.321 -6.469 -1.151 1.00 89.69 89 MET A N 1
ATOM 661 C CA . MET A 1 89 ? 5.865 -5.730 -2.283 1.00 89.69 89 MET A CA 1
ATOM 662 C C . MET A 1 89 ? 7.395 -5.846 -2.326 1.00 89.69 89 MET A C 1
ATOM 664 O O . MET A 1 89 ? 7.942 -6.235 -3.356 1.00 89.69 89 MET A O 1
ATOM 668 N N . LEU A 1 90 ? 8.079 -5.596 -1.204 1.00 89.88 90 LEU A N 1
ATOM 669 C CA . LEU A 1 90 ? 9.537 -5.721 -1.113 1.00 89.88 90 LEU A CA 1
ATOM 670 C C . LEU A 1 90 ? 10.026 -7.156 -1.344 1.00 89.88 90 LEU A C 1
ATOM 672 O O . LEU A 1 90 ? 11.008 -7.346 -2.054 1.00 89.88 90 LEU A O 1
ATOM 676 N N . ILE A 1 91 ? 9.335 -8.164 -0.799 1.00 83.06 91 ILE A N 1
ATOM 677 C CA . ILE A 1 91 ? 9.674 -9.583 -1.018 1.00 83.06 91 ILE A CA 1
ATOM 678 C C . ILE A 1 91 ? 9.601 -9.936 -2.510 1.00 83.06 91 ILE A C 1
ATOM 680 O O . ILE A 1 91 ? 10.506 -10.577 -3.044 1.00 83.06 91 ILE A O 1
ATOM 684 N N . ILE A 1 92 ? 8.538 -9.506 -3.194 1.00 80.88 92 ILE A N 1
ATOM 685 C CA . ILE A 1 92 ? 8.352 -9.759 -4.626 1.00 80.88 92 ILE A CA 1
ATOM 686 C C . ILE A 1 92 ? 9.449 -9.069 -5.430 1.00 80.88 92 ILE A C 1
ATOM 688 O O . ILE A 1 92 ? 10.094 -9.717 -6.252 1.00 80.88 92 ILE A O 1
ATOM 692 N N . VAL A 1 93 ? 9.702 -7.788 -5.166 1.00 86.31 93 VAL A N 1
ATOM 693 C CA . VAL A 1 93 ? 10.745 -7.018 -5.853 1.00 86.31 93 VAL A CA 1
ATOM 694 C C . VAL A 1 93 ? 12.116 -7.671 -5.669 1.00 86.31 93 VAL A C 1
ATOM 696 O O . VAL A 1 93 ? 12.791 -7.952 -6.659 1.00 86.31 93 VAL A O 1
ATOM 699 N N . ALA A 1 94 ? 12.482 -8.008 -4.427 1.00 84.25 94 ALA A N 1
ATOM 700 C CA . ALA A 1 94 ? 13.745 -8.666 -4.092 1.00 84.25 94 ALA A CA 1
ATOM 701 C C . ALA A 1 94 ? 13.936 -10.005 -4.820 1.00 84.25 94 ALA A C 1
ATOM 703 O O . ALA A 1 94 ? 15.061 -10.400 -5.115 1.00 84.25 94 ALA A O 1
ATOM 704 N N . SER A 1 95 ? 12.841 -10.709 -5.124 1.00 79.94 95 SER A N 1
ATOM 705 C CA . SER A 1 95 ? 12.887 -11.988 -5.838 1.00 79.94 95 SER A CA 1
ATOM 706 C C . SER A 1 95 ? 13.122 -11.860 -7.351 1.00 79.94 95 SER A C 1
ATOM 708 O O . SER A 1 95 ? 13.419 -12.866 -8.004 1.00 79.94 95 SER A O 1
ATOM 710 N N . ILE A 1 96 ? 12.972 -10.652 -7.912 1.00 82.75 96 ILE A N 1
ATOM 711 C CA . ILE A 1 96 ? 13.014 -10.403 -9.360 1.00 82.75 96 ILE A CA 1
ATOM 712 C C . ILE A 1 96 ? 14.206 -9.518 -9.750 1.00 82.75 96 ILE A C 1
ATOM 714 O O . ILE A 1 96 ? 14.949 -9.907 -10.648 1.00 82.75 96 ILE A O 1
ATOM 718 N N . SER A 1 97 ? 14.406 -8.360 -9.107 1.00 85.38 97 SER A N 1
ATOM 719 C CA . SER A 1 97 ? 15.489 -7.417 -9.443 1.00 85.38 97 SER A CA 1
ATOM 720 C C . SER A 1 97 ? 16.050 -6.731 -8.196 1.00 85.38 97 SER A C 1
ATOM 722 O O . SER A 1 97 ? 15.322 -6.097 -7.430 1.00 85.38 97 SER A O 1
ATOM 724 N N . MET A 1 98 ? 17.375 -6.812 -8.032 1.00 89.50 98 MET A N 1
ATOM 725 C CA . MET A 1 98 ? 18.089 -6.093 -6.972 1.00 89.50 98 MET A CA 1
ATOM 726 C C . MET A 1 98 ? 18.115 -4.581 -7.214 1.00 89.50 98 MET A C 1
ATOM 728 O O . MET A 1 98 ? 18.014 -3.826 -6.254 1.00 89.50 98 MET A O 1
ATOM 732 N N . ALA A 1 99 ? 18.147 -4.125 -8.470 1.00 91.19 99 ALA A N 1
ATOM 733 C CA . ALA A 1 99 ? 18.133 -2.695 -8.785 1.00 91.19 99 ALA A CA 1
ATOM 734 C C . ALA A 1 99 ? 16.814 -2.031 -8.351 1.00 91.19 99 ALA A C 1
ATOM 736 O O . ALA A 1 99 ? 16.811 -0.955 -7.754 1.00 91.19 99 ALA A O 1
ATOM 737 N N . TRP A 1 100 ? 15.678 -2.700 -8.579 1.00 92.38 100 TRP A N 1
ATOM 738 C CA . TRP A 1 100 ? 14.392 -2.238 -8.049 1.00 92.38 100 TRP A CA 1
ATOM 739 C C . TRP A 1 100 ? 14.326 -2.309 -6.524 1.00 92.38 100 TRP A C 1
ATOM 741 O O . TRP A 1 100 ? 13.692 -1.456 -5.904 1.00 92.38 100 TRP A O 1
ATOM 751 N N . LEU A 1 101 ? 14.964 -3.308 -5.906 1.00 92.56 101 LEU A N 1
ATOM 752 C CA . LEU A 1 101 ? 15.010 -3.404 -4.451 1.00 92.56 101 LEU A CA 1
ATOM 753 C C . LEU A 1 101 ? 15.766 -2.217 -3.854 1.00 92.56 101 LEU A C 1
ATOM 755 O O . LEU A 1 101 ? 15.241 -1.587 -2.946 1.00 92.56 101 LEU A O 1
ATOM 759 N N . GLU A 1 102 ? 16.945 -1.881 -4.374 1.00 92.94 102 GLU A N 1
ATOM 760 C CA . GLU A 1 102 ? 17.740 -0.735 -3.911 1.00 92.94 102 GLU A CA 1
ATOM 761 C C . GLU A 1 102 ? 16.958 0.578 -4.010 1.00 92.94 102 GLU A C 1
ATOM 763 O O . GLU A 1 102 ? 16.920 1.348 -3.048 1.00 92.94 102 GLU A O 1
ATOM 768 N N . LEU A 1 103 ? 16.251 0.781 -5.127 1.00 93.25 103 LEU A N 1
ATOM 769 C CA . LEU A 1 103 ? 15.403 1.951 -5.332 1.00 93.25 103 LEU A CA 1
ATOM 770 C C . LEU A 1 103 ? 14.231 2.013 -4.338 1.00 93.25 103 LEU A C 1
ATOM 772 O O . LEU A 1 103 ? 13.897 3.082 -3.831 1.00 93.25 103 LEU A O 1
ATOM 776 N N . LEU A 1 104 ? 13.576 0.881 -4.062 1.00 94.00 104 LEU A N 1
ATOM 777 C CA . LEU A 1 104 ? 12.332 0.852 -3.285 1.00 94.00 104 LEU A CA 1
ATOM 778 C C . LEU A 1 104 ? 12.532 0.625 -1.788 1.00 94.00 104 LEU A C 1
ATOM 780 O O . LEU A 1 104 ? 11.631 0.953 -1.012 1.00 94.00 104 LEU A O 1
ATOM 784 N N . LEU A 1 105 ? 13.670 0.082 -1.356 1.00 94.31 105 LEU A N 1
ATOM 785 C CA . LEU A 1 105 ? 13.882 -0.366 0.019 1.00 94.31 105 LEU A CA 1
ATOM 786 C C . LEU A 1 105 ? 13.761 0.786 1.017 1.00 94.31 105 LEU A C 1
ATOM 788 O O . LEU A 1 105 ? 12.931 0.725 1.925 1.00 94.31 105 LEU A O 1
ATOM 792 N N . ILE A 1 106 ? 14.545 1.851 0.836 1.00 94.81 106 ILE A N 1
ATOM 793 C CA . ILE A 1 106 ? 14.551 2.996 1.759 1.00 94.81 106 ILE A CA 1
ATOM 794 C C . ILE A 1 106 ? 13.189 3.720 1.759 1.00 94.81 106 ILE A C 1
ATOM 796 O O . ILE A 1 106 ? 12.615 3.872 2.846 1.00 94.81 106 ILE A O 1
ATOM 800 N N . PRO A 1 107 ? 12.602 4.096 0.599 1.00 95.62 107 PRO A N 1
ATOM 801 C CA . PRO A 1 107 ? 11.260 4.681 0.553 1.00 95.62 107 PRO A CA 1
ATOM 802 C C . PRO A 1 107 ? 10.189 3.827 1.246 1.00 95.62 107 PRO A C 1
ATOM 804 O O . PRO A 1 107 ? 9.344 4.344 1.988 1.00 95.62 107 PRO A O 1
ATOM 807 N N . SER A 1 108 ? 10.236 2.507 1.045 1.00 94.00 108 SER A N 1
ATOM 808 C CA . SER A 1 108 ? 9.263 1.573 1.619 1.00 94.00 108 SER A CA 1
ATOM 809 C C . SER A 1 108 ? 9.439 1.409 3.123 1.00 94.00 108 SER A C 1
ATOM 811 O O . SER A 1 108 ? 8.439 1.344 3.836 1.00 94.00 108 SER A O 1
ATOM 813 N N . LEU A 1 109 ? 10.675 1.384 3.632 1.00 93.94 109 LEU A N 1
ATOM 814 C CA . LEU A 1 109 ? 10.947 1.294 5.069 1.00 93.94 109 LEU A CA 1
ATOM 815 C C . LEU A 1 109 ? 10.441 2.529 5.818 1.00 93.94 109 LEU A C 1
ATOM 817 O O . LEU A 1 109 ? 9.762 2.385 6.834 1.00 93.94 109 LEU A O 1
ATOM 821 N N . ILE A 1 110 ? 10.701 3.729 5.290 1.00 95.81 110 ILE A N 1
ATOM 822 C CA . ILE A 1 110 ? 10.218 4.988 5.879 1.00 95.81 110 ILE A CA 1
ATOM 823 C C . ILE A 1 110 ? 8.685 4.998 5.923 1.00 95.81 110 ILE A C 1
ATOM 825 O O . ILE A 1 110 ? 8.083 5.258 6.968 1.00 95.81 110 ILE A O 1
ATOM 829 N N . SER A 1 111 ? 8.049 4.645 4.805 1.00 94.69 111 SER A N 1
ATOM 830 C CA . SER A 1 111 ? 6.588 4.607 4.691 1.00 94.69 111 SER A CA 1
ATOM 831 C C . SER A 1 111 ? 5.967 3.554 5.615 1.00 94.69 111 SER A C 1
ATOM 833 O O . SER A 1 111 ? 4.964 3.821 6.277 1.00 94.69 111 SER A O 1
ATOM 835 N N . THR A 1 112 ? 6.598 2.381 5.724 1.00 91.81 112 THR A N 1
ATOM 836 C CA . THR A 1 112 ? 6.179 1.296 6.622 1.00 91.81 112 THR A CA 1
ATOM 837 C C . THR A 1 112 ? 6.279 1.712 8.083 1.00 91.81 112 THR A C 1
ATOM 839 O O . THR A 1 112 ? 5.347 1.472 8.847 1.00 91.81 112 THR A O 1
ATOM 842 N N . LEU A 1 113 ? 7.378 2.358 8.482 1.00 93.75 113 LEU A N 1
ATOM 843 C CA . LEU A 1 113 ? 7.586 2.793 9.860 1.00 93.75 113 LEU A CA 1
ATOM 844 C C . LEU A 1 113 ? 6.552 3.844 10.278 1.00 93.75 113 LEU A C 1
ATOM 846 O O . LEU A 1 113 ? 5.980 3.744 11.363 1.00 93.75 113 LEU A O 1
ATOM 850 N N . LEU A 1 114 ? 6.266 4.811 9.401 1.00 94.56 114 LEU A N 1
ATOM 851 C CA . LEU A 1 114 ? 5.228 5.817 9.628 1.00 94.56 114 LEU A CA 1
ATOM 852 C C . LEU A 1 114 ? 3.851 5.171 9.791 1.00 94.56 114 LEU A C 1
ATOM 854 O O . LEU A 1 114 ? 3.118 5.482 10.733 1.00 94.56 114 LEU A O 1
ATOM 858 N N . LEU A 1 115 ? 3.513 4.243 8.898 1.00 93.12 115 LEU A N 1
ATOM 859 C CA . LEU A 1 115 ? 2.235 3.541 8.918 1.00 93.12 115 LEU A CA 1
ATOM 860 C C . LEU A 1 115 ? 2.077 2.674 10.171 1.00 93.12 115 LEU A C 1
ATOM 862 O O . LEU A 1 115 ? 1.027 2.686 10.818 1.00 93.12 115 LEU A O 1
ATOM 866 N N . PHE A 1 116 ? 3.143 1.969 10.547 1.00 91.75 116 PHE A N 1
ATOM 867 C CA . PHE A 1 116 ? 3.209 1.169 11.761 1.00 91.75 116 PHE A CA 1
ATOM 868 C C . PHE A 1 116 ? 3.032 2.043 13.007 1.00 91.75 116 PHE A C 1
ATOM 870 O O . PHE A 1 116 ? 2.191 1.743 13.853 1.00 91.75 116 PHE A O 1
ATOM 877 N N . ALA A 1 117 ? 3.752 3.165 13.101 1.00 93.50 117 ALA A N 1
ATOM 878 C CA . ALA A 1 117 ? 3.628 4.102 14.214 1.00 93.50 117 ALA A CA 1
ATOM 879 C C . ALA A 1 117 ? 2.201 4.659 14.339 1.00 93.50 117 ALA A C 1
ATOM 881 O O . ALA A 1 117 ? 1.644 4.687 15.440 1.00 93.50 117 ALA A O 1
ATOM 882 N N . TRP A 1 118 ? 1.578 5.035 13.218 1.00 93.62 118 TRP A N 1
ATOM 883 C CA . TRP A 1 118 ? 0.203 5.536 13.203 1.00 93.62 118 TRP A CA 1
ATOM 884 C C . TRP A 1 118 ? -0.813 4.474 13.626 1.00 93.62 118 TRP A C 1
ATOM 886 O O . TRP A 1 118 ? -1.723 4.743 14.412 1.00 93.62 118 TRP A O 1
ATOM 896 N N . SER A 1 119 ? -0.642 3.244 13.147 1.00 91.12 119 SER A N 1
ATOM 897 C CA . SER A 1 119 ? -1.469 2.116 13.560 1.00 91.12 119 SER A CA 1
ATOM 898 C C . SER A 1 119 ? -1.377 1.875 15.071 1.00 91.12 119 SER A C 1
ATOM 900 O O . SER A 1 119 ? -2.403 1.830 15.752 1.00 91.12 119 SER A O 1
ATOM 902 N N . ILE A 1 120 ? -0.160 1.808 15.622 1.00 89.25 120 ILE A N 1
ATOM 903 C CA . ILE A 1 120 ? 0.057 1.632 17.063 1.00 89.25 120 ILE A CA 1
ATOM 904 C C . ILE A 1 120 ? -0.533 2.802 17.860 1.00 89.25 120 ILE A C 1
ATOM 906 O O . ILE A 1 120 ? -1.120 2.583 18.921 1.00 89.25 120 ILE A O 1
ATOM 910 N N . TYR A 1 121 ? -0.434 4.033 17.354 1.00 91.88 121 TYR A N 1
ATOM 911 C CA . TYR A 1 121 ? -1.069 5.199 17.967 1.00 91.88 121 TYR A CA 1
ATOM 912 C C . TYR A 1 121 ? -2.593 5.039 18.070 1.00 91.88 121 TYR A C 1
ATOM 914 O O . TYR A 1 121 ? -3.156 5.241 19.149 1.00 91.88 121 TYR A O 1
ATOM 922 N N . LEU A 1 122 ? -3.262 4.629 16.986 1.00 89.50 122 LEU A N 1
ATOM 923 C CA . LEU A 1 122 ? -4.711 4.407 16.981 1.00 89.50 122 LEU A CA 1
ATOM 924 C C . LEU A 1 122 ? -5.129 3.274 17.926 1.00 89.50 122 LEU A C 1
ATOM 926 O O . LEU A 1 122 ? -6.099 3.427 18.670 1.00 89.50 122 LEU A O 1
ATOM 930 N N . LEU A 1 123 ? -4.358 2.186 17.955 1.00 84.62 123 LEU A N 1
ATOM 931 C CA . LEU A 1 123 ? -4.600 1.038 18.831 1.00 84.62 123 LEU A CA 1
ATOM 932 C C . LEU A 1 123 ? -4.442 1.398 20.318 1.00 84.62 123 LEU A C 1
ATOM 934 O O . LEU A 1 123 ? -5.228 0.948 21.146 1.00 84.62 123 LEU A O 1
ATOM 938 N N . ARG A 1 124 ? -3.464 2.246 20.670 1.00 81.81 124 ARG A N 1
ATOM 939 C CA . ARG A 1 124 ? -3.204 2.661 22.063 1.00 81.81 124 ARG A CA 1
ATOM 940 C C . ARG A 1 124 ? -4.153 3.745 22.570 1.00 81.81 124 ARG A C 1
ATOM 942 O O . ARG A 1 124 ? -4.460 3.781 23.759 1.00 81.81 124 ARG A O 1
ATOM 949 N N . LYS A 1 125 ? -4.614 4.650 21.700 1.00 69.56 1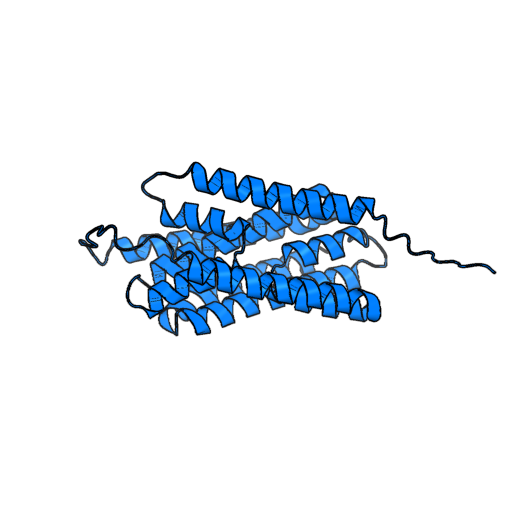25 LYS A N 1
ATOM 950 C CA . LYS A 1 125 ? -5.465 5.785 22.100 1.00 69.56 125 LYS A CA 1
ATOM 951 C C . LYS A 1 125 ? -6.859 5.349 22.565 1.00 69.56 125 LYS A C 1
ATOM 953 O O . LYS A 1 125 ? -7.478 6.066 23.346 1.00 69.56 125 LYS A O 1
ATOM 958 N N . SER A 1 126 ? -7.330 4.183 22.126 1.00 56.75 126 SER A N 1
ATOM 959 C CA . SER A 1 126 ? -8.651 3.656 22.494 1.00 56.75 126 SER A CA 1
ATOM 960 C C . SER A 1 126 ? -8.653 2.839 23.797 1.00 56.75 126 SER A C 1
ATOM 962 O O . SER A 1 126 ? -9.687 2.714 24.442 1.00 56.75 126 SER A O 1
ATOM 964 N N . THR A 1 127 ? -7.487 2.388 24.286 1.00 52.34 127 THR A N 1
ATOM 965 C CA . THR A 1 127 ? -7.363 1.690 25.586 1.00 52.34 127 THR A CA 1
ATOM 966 C C . THR A 1 127 ? -7.710 2.584 26.788 1.00 52.34 127 THR A C 1
ATOM 968 O O . THR A 1 127 ? -7.905 2.084 27.889 1.00 52.34 127 THR A O 1
ATOM 971 N N . LYS A 1 128 ? -7.819 3.907 26.600 1.00 46.91 128 LYS A N 1
ATOM 972 C CA . LYS A 1 128 ? -8.226 4.840 27.661 1.00 46.91 128 LYS A CA 1
ATOM 973 C C . LYS A 1 128 ? -9.737 5.032 27.802 1.00 46.91 128 LYS A C 1
ATOM 975 O O . LYS A 1 128 ? -10.117 5.712 28.747 1.00 46.91 128 LYS A O 1
ATOM 980 N N . ASN A 1 129 ? -10.572 4.465 26.922 1.00 41.94 129 ASN A N 1
ATOM 981 C CA . ASN A 1 129 ? -11.996 4.807 26.910 1.00 41.94 129 ASN A CA 1
ATOM 982 C C . ASN A 1 129 ? -13.018 3.688 27.095 1.00 41.94 129 ASN A C 1
ATOM 984 O O . ASN A 1 129 ? -14.170 4.067 27.186 1.00 41.94 129 ASN A O 1
ATOM 988 N N . GLU A 1 130 ? -12.663 2.406 27.253 1.00 41.00 130 GLU A N 1
ATOM 989 C CA . GLU A 1 130 ? -13.577 1.410 27.848 1.00 41.00 130 GLU A CA 1
ATOM 990 C C . GLU A 1 130 ? -12.809 0.296 28.579 1.00 41.00 130 GLU A C 1
ATOM 992 O O . GLU A 1 130 ? -12.168 -0.568 27.979 1.00 41.00 130 GLU A O 1
ATOM 997 N N . LEU A 1 131 ? -12.907 0.308 29.912 1.00 40.88 131 LEU A N 1
ATOM 998 C CA . LEU A 1 131 ? -12.976 -0.924 30.689 1.00 40.88 131 LEU A CA 1
ATOM 999 C C . LEU A 1 131 ? -14.335 -1.550 30.338 1.00 40.88 131 LEU A C 1
ATOM 1001 O O . LEU A 1 131 ? -15.349 -0.881 30.509 1.00 40.88 131 LEU A O 1
ATOM 1005 N N . SER A 1 132 ? -14.341 -2.814 29.910 1.00 39.06 132 SER A N 1
ATOM 1006 C CA . SER A 1 132 ? -15.525 -3.630 29.585 1.00 39.06 132 SER A CA 1
ATOM 1007 C C . SER A 1 132 ? -15.937 -3.701 28.106 1.00 39.06 132 SER A C 1
ATOM 1009 O O . SER A 1 132 ? -17.075 -3.411 27.757 1.00 39.06 132 SER A O 1
ATOM 1011 N N . GLN A 1 133 ? -15.089 -4.301 27.266 1.00 34.91 133 GLN A N 1
ATOM 1012 C CA . GLN A 1 133 ? -15.624 -5.249 26.284 1.00 34.91 133 GLN A CA 1
ATOM 1013 C C . GLN A 1 133 ? -15.526 -6.652 26.876 1.00 34.91 133 GLN A C 1
ATOM 1015 O O . GLN A 1 133 ? -14.457 -7.262 26.943 1.00 34.91 133 GLN A O 1
ATOM 1020 N N . LYS A 1 134 ? -16.677 -7.136 27.348 1.00 32.22 134 LYS A N 1
ATOM 1021 C CA . LYS A 1 134 ? -16.928 -8.551 27.590 1.00 32.22 134 LYS A CA 1
ATOM 1022 C C . LYS A 1 134 ? -16.512 -9.290 26.320 1.00 32.22 134 LYS A C 1
ATOM 1024 O O . LYS A 1 134 ? -17.036 -9.014 25.243 1.00 32.22 134 LYS A O 1
ATOM 1029 N N . THR A 1 135 ? -15.542 -10.186 26.444 1.00 34.03 135 THR A N 1
ATOM 1030 C CA . THR A 1 135 ? -15.225 -11.165 25.409 1.00 34.03 135 THR A CA 1
ATOM 1031 C C . THR A 1 135 ? -16.381 -12.158 25.368 1.00 34.03 135 THR A C 1
ATOM 1033 O O . THR A 1 135 ? -16.286 -13.246 25.919 1.00 34.03 135 THR A O 1
ATOM 1036 N N . ASP A 1 136 ? -17.510 -11.760 24.785 1.00 29.38 136 ASP A N 1
ATOM 1037 C CA . ASP A 1 136 ? -18.400 -12.759 24.220 1.00 29.38 136 ASP A CA 1
ATOM 1038 C C . ASP A 1 136 ? -17.712 -13.267 22.957 1.00 29.38 136 ASP A C 1
ATOM 1040 O O . ASP A 1 136 ? -17.389 -12.496 22.049 1.00 29.38 136 ASP A O 1
ATOM 1044 N N . GLU A 1 137 ? -17.494 -14.579 22.909 1.00 40.16 137 GLU A N 1
ATOM 1045 C CA . GLU A 1 137 ? -17.145 -15.375 21.729 1.00 40.16 137 GLU A CA 1
ATOM 1046 C C . GLU A 1 137 ? -18.253 -15.321 20.652 1.00 40.16 137 GLU A C 1
ATOM 1048 O O . GLU A 1 137 ? -18.661 -16.316 20.054 1.00 40.16 137 GLU A O 1
ATOM 1053 N N . SER A 1 138 ? -18.780 -14.136 20.368 1.00 33.47 138 SER A N 1
ATOM 1054 C CA . SER A 1 138 ? -19.863 -13.914 19.431 1.00 33.47 138 SER A CA 1
ATOM 1055 C C . SER A 1 138 ? -19.293 -13.634 18.040 1.00 33.47 138 SER A C 1
ATOM 1057 O O . SER A 1 138 ? -19.201 -12.494 17.590 1.00 33.47 138 SER A O 1
ATOM 1059 N N . ARG A 1 139 ? -18.993 -14.742 17.351 1.00 35.12 139 ARG A N 1
ATOM 1060 C CA . ARG A 1 139 ? -18.738 -14.893 15.905 1.00 35.12 139 ARG A CA 1
ATOM 1061 C C . ARG A 1 139 ? -17.402 -14.358 15.396 1.00 35.12 139 ARG A C 1
ATOM 1063 O O . ARG A 1 139 ? -17.298 -13.274 14.830 1.00 35.12 139 ARG A O 1
ATOM 1070 N N . MET A 1 140 ? -16.425 -15.269 15.431 1.00 33.94 140 MET A N 1
ATOM 1071 C CA . MET A 1 140 ? -15.407 -15.416 14.388 1.00 33.94 140 MET A CA 1
ATOM 1072 C C . MET A 1 140 ? -15.981 -15.060 13.011 1.00 33.94 140 MET A C 1
ATOM 1074 O O . MET A 1 140 ? -17.024 -15.592 12.628 1.00 33.94 140 MET A O 1
ATOM 1078 N N . PHE A 1 141 ? -15.273 -14.184 12.291 1.00 38.62 141 PHE A N 1
ATOM 1079 C CA . PHE A 1 141 ? -15.258 -14.047 10.833 1.00 38.62 141 PHE A CA 1
ATOM 1080 C C . PHE A 1 141 ? -16.295 -14.918 10.115 1.00 38.62 141 PHE A C 1
ATOM 1082 O O . PHE A 1 141 ? -16.067 -16.104 9.869 1.00 38.62 141 PHE A O 1
ATOM 1089 N N . SER A 1 142 ? -17.428 -14.318 9.743 1.00 42.91 142 SER A N 1
ATOM 1090 C CA . SER A 1 142 ? -18.374 -14.931 8.812 1.00 42.91 142 SER A CA 1
ATOM 1091 C C . SER A 1 142 ? -17.619 -15.292 7.528 1.00 42.91 142 SER A C 1
ATOM 1093 O O . SER A 1 142 ? -17.331 -14.434 6.693 1.00 42.91 142 SER A O 1
ATOM 1095 N N . PHE A 1 143 ? -17.288 -16.575 7.374 1.00 45.53 143 PHE A N 1
ATOM 1096 C CA . PHE A 1 143 ? -16.640 -17.180 6.204 1.00 45.53 143 PHE A CA 1
ATOM 1097 C C . PHE A 1 143 ? -17.327 -16.767 4.887 1.00 45.53 143 PHE A C 1
ATOM 1099 O O . PHE A 1 143 ? -16.684 -16.612 3.853 1.00 45.53 143 PHE A O 1
ATOM 1106 N N . LYS A 1 144 ? -18.630 -16.469 4.959 1.00 40.31 144 LYS A N 1
ATOM 1107 C CA . LYS A 1 144 ? -19.458 -15.939 3.871 1.00 40.31 144 LYS A CA 1
ATOM 1108 C C . LYS A 1 144 ? -18.991 -14.571 3.352 1.00 40.31 144 LYS A C 1
ATOM 1110 O O . LYS A 1 144 ? -18.947 -14.381 2.143 1.00 40.31 144 LYS A O 1
ATOM 1115 N N . ASN A 1 145 ? -18.599 -13.645 4.230 1.00 40.16 145 ASN A N 1
ATOM 1116 C CA . ASN A 1 145 ? -18.125 -12.314 3.821 1.00 40.16 145 ASN A CA 1
ATOM 1117 C C . ASN A 1 145 ? -16.715 -12.386 3.219 1.00 40.16 145 ASN A C 1
ATOM 1119 O O . ASN A 1 145 ? -16.428 -11.713 2.232 1.00 40.16 145 ASN A O 1
ATOM 1123 N N . ALA A 1 146 ? -15.863 -13.261 3.762 1.00 42.38 146 ALA A N 1
ATOM 1124 C CA . ALA A 1 146 ? -14.541 -13.537 3.206 1.00 42.38 146 ALA A CA 1
ATOM 1125 C C . ALA A 1 146 ? -14.631 -14.142 1.794 1.00 42.38 146 ALA A C 1
ATOM 1127 O O . ALA A 1 146 ? -13.910 -13.701 0.907 1.00 42.38 146 ALA A O 1
ATOM 1128 N N . ILE A 1 147 ? -15.557 -15.080 1.552 1.00 44.28 147 ILE A N 1
ATOM 1129 C CA . ILE A 1 147 ? -15.790 -15.661 0.219 1.00 44.28 147 ILE A CA 1
ATOM 1130 C C . ILE A 1 147 ? -16.256 -14.605 -0.786 1.00 44.28 147 ILE A C 1
ATOM 1132 O O . ILE A 1 147 ? -15.717 -14.550 -1.886 1.00 44.28 147 ILE A O 1
ATOM 1136 N N . VAL A 1 148 ? -17.235 -13.766 -0.430 1.00 44.34 148 VAL A N 1
ATOM 1137 C CA . VAL A 1 148 ? -17.764 -12.732 -1.341 1.00 44.34 148 VAL A CA 1
ATOM 1138 C C . VAL A 1 148 ? -16.662 -11.770 -1.776 1.00 44.34 148 VAL A C 1
ATOM 1140 O O . VAL A 1 148 ? -16.556 -11.450 -2.959 1.00 44.34 148 VAL A O 1
ATOM 1143 N N . ILE A 1 149 ? -15.801 -11.359 -0.844 1.00 43.44 149 ILE A N 1
ATOM 1144 C CA . ILE A 1 149 ? -14.674 -10.491 -1.174 1.00 43.44 149 ILE A CA 1
ATOM 1145 C C . ILE A 1 149 ? -13.642 -11.240 -2.027 1.00 43.44 149 ILE A C 1
ATOM 1147 O O . ILE A 1 149 ? -13.234 -10.717 -3.057 1.00 43.44 149 ILE A O 1
ATOM 1151 N N . THR A 1 150 ? -13.267 -12.474 -1.678 1.00 43.75 150 THR A N 1
ATOM 1152 C CA . THR A 1 150 ? -12.323 -13.279 -2.475 1.00 43.75 150 THR A CA 1
ATOM 1153 C C . THR A 1 150 ? -12.809 -13.488 -3.912 1.00 43.75 150 THR A C 1
ATOM 1155 O O . THR A 1 150 ? -12.038 -13.291 -4.846 1.00 43.75 150 THR A O 1
ATOM 1158 N N . VAL A 1 151 ? -14.091 -13.813 -4.116 1.00 45.62 151 VAL A N 1
ATOM 1159 C CA . VAL A 1 151 ? -14.693 -13.987 -5.451 1.00 45.62 151 VAL A CA 1
ATOM 1160 C C . VAL A 1 151 ? -14.684 -12.677 -6.242 1.00 45.62 151 VAL A C 1
ATOM 1162 O O . VAL A 1 151 ? -14.335 -12.677 -7.425 1.00 45.62 151 VAL A O 1
ATOM 1165 N N . ALA A 1 152 ? -15.012 -11.552 -5.601 1.00 44.78 152 ALA A N 1
ATOM 1166 C CA . ALA A 1 152 ? -14.941 -10.240 -6.238 1.00 44.78 152 ALA A CA 1
ATOM 1167 C C . ALA A 1 152 ? -13.503 -9.902 -6.674 1.00 44.78 152 ALA A C 1
ATOM 1169 O O . ALA A 1 152 ? -13.286 -9.507 -7.817 1.00 44.78 152 ALA A O 1
ATOM 1170 N N . LEU A 1 153 ? -12.511 -10.136 -5.809 1.00 44.78 153 LEU A N 1
ATOM 1171 C CA . LEU A 1 153 ? -11.096 -9.899 -6.113 1.00 44.78 153 LEU A CA 1
ATOM 1172 C C . LEU A 1 153 ? -10.588 -10.799 -7.256 1.00 44.78 153 LEU A C 1
ATOM 1174 O O . LEU A 1 153 ? -9.955 -10.299 -8.185 1.00 44.78 153 LEU A O 1
ATOM 1178 N N . SER A 1 154 ? -10.909 -12.100 -7.244 1.00 45.41 154 SER A N 1
ATOM 1179 C CA . SER A 1 154 ? -10.506 -13.043 -8.304 1.00 45.41 154 SER A CA 1
ATOM 1180 C C . SER A 1 154 ? -11.094 -12.683 -9.666 1.00 45.41 154 SER A C 1
ATOM 1182 O O . SER A 1 154 ? -10.403 -12.766 -10.682 1.00 45.41 154 SER A O 1
ATOM 1184 N N . THR A 1 155 ? -12.352 -12.235 -9.685 1.00 45.38 155 THR A N 1
ATOM 1185 C CA . THR A 1 155 ? -13.027 -11.804 -10.916 1.00 45.38 155 THR A CA 1
ATOM 1186 C C . THR A 1 155 ? -12.290 -10.634 -11.551 1.00 45.38 155 THR A C 1
ATOM 1188 O O . THR A 1 155 ? -12.102 -10.593 -12.767 1.00 45.38 155 THR A O 1
ATOM 1191 N N . ILE A 1 156 ? -11.818 -9.694 -10.733 1.00 46.38 156 ILE A N 1
ATOM 1192 C CA . ILE A 1 156 ? -11.236 -8.479 -11.282 1.00 46.38 156 ILE A CA 1
ATOM 1193 C C . ILE A 1 156 ? -9.757 -8.678 -11.650 1.00 46.38 156 ILE A C 1
ATOM 1195 O O . ILE A 1 156 ? -9.296 -8.132 -12.651 1.00 46.38 156 ILE A O 1
ATOM 1199 N N . GLN A 1 157 ? -9.045 -9.580 -10.968 1.00 42.81 157 GLN A N 1
ATOM 1200 C CA . GLN A 1 157 ? -7.712 -10.036 -11.383 1.00 42.81 157 GLN A CA 1
ATOM 1201 C C . GLN A 1 157 ? -7.720 -10.663 -12.794 1.00 42.81 157 GLN A C 1
ATOM 1203 O O . GLN A 1 157 ? -6.828 -10.391 -13.600 1.00 42.81 157 GLN A O 1
ATOM 1208 N N . ALA A 1 158 ? -8.743 -11.465 -13.112 1.00 47.75 158 ALA A N 1
ATOM 1209 C CA . ALA A 1 158 ? -8.903 -12.077 -14.432 1.00 47.75 158 ALA A CA 1
ATOM 1210 C C . ALA A 1 158 ? -9.159 -11.029 -15.534 1.00 47.75 158 ALA A C 1
ATOM 1212 O O . ALA A 1 158 ? -8.603 -11.128 -16.629 1.00 47.75 158 ALA A O 1
ATOM 1213 N N . ALA A 1 159 ? -9.942 -9.988 -15.230 1.00 47.31 159 ALA A N 1
ATOM 1214 C CA . ALA A 1 159 ? -10.246 -8.906 -16.167 1.00 47.31 159 ALA A CA 1
ATOM 1215 C C . ALA A 1 159 ? -9.008 -8.060 -16.522 1.00 47.31 159 ALA A C 1
ATOM 1217 O O . ALA A 1 159 ? -8.772 -7.745 -17.688 1.00 47.31 159 ALA A O 1
ATOM 1218 N N . VAL A 1 160 ? -8.181 -7.740 -15.523 1.00 44.78 160 VAL A N 1
ATOM 1219 C CA . VAL A 1 160 ? -6.912 -7.009 -15.684 1.00 44.78 160 VAL A CA 1
ATOM 1220 C C . VAL A 1 160 ? -5.957 -7.729 -16.631 1.00 44.78 160 VAL A C 1
ATOM 1222 O O . VAL A 1 160 ? -5.378 -7.115 -17.528 1.00 44.78 160 VAL A O 1
ATOM 1225 N N . TYR A 1 161 ? -5.782 -9.036 -16.416 1.00 46.75 161 TYR A N 1
ATOM 1226 C CA . TYR A 1 161 ? -4.878 -9.860 -17.210 1.00 46.75 161 TYR A CA 1
ATOM 1227 C C . TYR A 1 161 ? -5.295 -9.889 -18.686 1.00 46.75 161 TYR A C 1
ATOM 1229 O O . TYR A 1 161 ? -4.449 -9.725 -19.565 1.00 46.75 161 TYR A O 1
ATOM 1237 N N . GLY A 1 162 ? -6.600 -10.002 -18.956 1.00 48.91 162 GLY A N 1
ATOM 1238 C CA . GLY A 1 162 ? -7.137 -9.933 -20.315 1.00 48.91 162 GLY A CA 1
ATOM 1239 C C . GLY A 1 162 ? -6.867 -8.592 -21.006 1.00 48.91 162 GLY A C 1
ATOM 1240 O O . GLY A 1 162 ? -6.525 -8.570 -22.186 1.00 48.91 162 GLY A O 1
ATOM 1241 N N . LEU A 1 163 ? -6.948 -7.479 -20.271 1.00 47.81 163 LEU A N 1
ATOM 1242 C CA . LEU A 1 163 ? -6.755 -6.139 -20.833 1.00 47.81 163 LEU A CA 1
ATOM 1243 C C . LEU A 1 163 ? -5.301 -5.855 -21.246 1.00 47.81 163 LEU A C 1
ATOM 1245 O O . LEU A 1 163 ? -5.061 -5.194 -22.257 1.00 47.81 163 LEU A O 1
ATOM 1249 N N . ASN A 1 164 ? -4.327 -6.372 -20.491 1.00 45.56 164 ASN A N 1
ATOM 1250 C CA . ASN A 1 164 ? -2.903 -6.190 -20.789 1.00 45.56 164 ASN A CA 1
ATOM 1251 C C . ASN A 1 164 ? -2.496 -6.869 -22.111 1.00 45.56 164 ASN A C 1
ATOM 1253 O O . ASN A 1 164 ? -1.693 -6.331 -22.869 1.00 45.56 164 ASN A O 1
ATOM 1257 N N . LEU A 1 165 ? -3.104 -8.017 -22.431 1.00 47.75 165 LEU A N 1
ATOM 1258 C CA . LEU A 1 165 ? -2.816 -8.759 -23.663 1.00 47.75 165 LEU A CA 1
ATOM 1259 C C . LEU A 1 165 ? -3.217 -8.005 -24.943 1.00 47.75 165 LEU A C 1
ATOM 1261 O O . LEU A 1 165 ? -2.727 -8.347 -26.015 1.00 47.75 165 LEU A O 1
ATOM 1265 N N . TRP A 1 166 ? -4.088 -6.994 -24.853 1.00 49.06 166 TRP A N 1
ATOM 1266 C CA . TRP A 1 166 ? -4.637 -6.297 -26.021 1.00 49.06 166 TRP A CA 1
ATOM 1267 C C . TRP A 1 166 ? -4.006 -4.923 -26.321 1.00 49.06 166 TRP A C 1
ATOM 1269 O O . TRP A 1 166 ? -4.119 -4.463 -27.453 1.00 49.06 166 TRP A O 1
ATOM 1279 N N . LEU A 1 167 ? -3.368 -4.240 -25.355 1.00 51.81 167 LEU A N 1
ATOM 1280 C CA . LEU A 1 167 ? -3.167 -2.772 -25.427 1.00 51.81 167 LEU A CA 1
ATOM 1281 C C . LEU A 1 167 ? -1.710 -2.252 -25.322 1.00 51.81 167 LEU A C 1
ATOM 1283 O O . LEU A 1 167 ? -1.502 -1.036 -25.315 1.00 51.81 167 LEU A O 1
ATOM 1287 N N . GLY A 1 168 ? -0.681 -3.105 -25.248 1.00 60.97 168 GLY A N 1
ATOM 1288 C CA . GLY A 1 168 ? 0.732 -2.666 -25.283 1.00 60.97 168 GLY A CA 1
ATOM 1289 C C . GLY A 1 168 ? 1.150 -1.750 -24.114 1.00 60.97 168 GLY A C 1
ATOM 1290 O O . GLY A 1 168 ? 0.752 -1.985 -22.981 1.00 60.97 168 GLY A O 1
ATOM 1291 N N . ASN A 1 169 ? 1.941 -0.688 -24.351 1.00 58.09 169 ASN A N 1
ATOM 1292 C CA . ASN A 1 169 ? 2.467 0.194 -23.283 1.00 58.09 169 ASN A CA 1
ATOM 1293 C C . ASN A 1 169 ? 1.369 0.998 -22.553 1.00 58.09 169 ASN A C 1
ATOM 1295 O O . ASN A 1 169 ? 1.431 1.215 -21.343 1.00 58.09 169 ASN A O 1
ATOM 1299 N N . SER A 1 170 ? 0.320 1.403 -23.273 1.00 66.75 170 SER A N 1
ATOM 1300 C CA . SER A 1 170 ? -0.900 1.940 -22.658 1.00 66.75 170 SER A CA 1
ATOM 1301 C C . SER A 1 170 ? -1.624 0.856 -21.855 1.00 66.75 170 SER A C 1
ATOM 1303 O O . SER A 1 170 ? -2.125 1.130 -20.767 1.00 66.75 170 SER A O 1
ATOM 1305 N N . GLY A 1 171 ? -1.598 -0.387 -22.344 1.00 63.78 171 GLY A N 1
ATOM 1306 C CA . GLY A 1 171 ? -2.034 -1.581 -21.620 1.00 63.78 171 GLY A CA 1
ATOM 1307 C C . GLY A 1 171 ? -1.248 -1.843 -20.336 1.00 63.78 171 GLY A C 1
ATOM 1308 O O . GLY A 1 171 ? -1.853 -2.256 -19.355 1.00 63.78 171 GLY A O 1
ATOM 1309 N N . LEU A 1 172 ? 0.047 -1.518 -20.278 1.00 62.62 172 LEU A N 1
ATOM 1310 C CA . LEU A 1 172 ? 0.837 -1.613 -19.050 1.00 62.62 172 LEU A CA 1
ATOM 1311 C C . LEU A 1 172 ? 0.350 -0.623 -17.991 1.00 62.62 172 LEU A C 1
ATOM 1313 O O . LEU A 1 172 ? 0.138 -1.014 -16.846 1.00 62.62 172 LEU A O 1
ATOM 1317 N N . ILE A 1 173 ? 0.152 0.648 -18.349 1.00 70.62 173 ILE A N 1
ATOM 1318 C CA . ILE A 1 173 ? -0.293 1.670 -17.388 1.00 70.62 173 ILE A CA 1
ATOM 1319 C C . ILE A 1 173 ? -1.734 1.391 -16.946 1.00 70.62 173 ILE A C 1
ATOM 1321 O O . ILE A 1 173 ? -2.015 1.362 -15.748 1.00 70.62 173 ILE A O 1
ATOM 1325 N N . ILE A 1 174 ? -2.639 1.126 -17.893 1.00 68.12 174 ILE A N 1
ATOM 1326 C CA . ILE A 1 174 ? -4.046 0.811 -17.607 1.00 68.12 174 ILE A CA 1
ATOM 1327 C C . ILE A 1 174 ? -4.146 -0.511 -16.837 1.00 68.12 174 ILE A C 1
ATOM 1329 O O . ILE A 1 174 ? -4.843 -0.594 -15.832 1.00 68.12 174 ILE A O 1
ATOM 1333 N N . GLY A 1 175 ? -3.409 -1.534 -17.259 1.00 62.44 175 GLY A N 1
ATOM 1334 C CA . GLY A 1 175 ? -3.345 -2.830 -16.595 1.00 62.44 175 GLY A CA 1
ATOM 1335 C C . GLY A 1 175 ? -2.803 -2.708 -15.177 1.00 62.44 175 GLY A C 1
ATOM 1336 O O . GLY A 1 175 ? -3.402 -3.251 -14.258 1.00 62.44 175 GLY A O 1
ATOM 1337 N N . THR A 1 176 ? -1.745 -1.924 -14.963 1.00 66.06 176 THR A N 1
ATOM 1338 C CA . THR A 1 176 ? -1.206 -1.635 -13.626 1.00 66.06 176 THR A CA 1
ATOM 1339 C C . THR A 1 176 ? -2.216 -0.900 -12.759 1.00 66.06 176 THR A C 1
ATOM 1341 O O . THR A 1 176 ? -2.391 -1.264 -11.597 1.00 66.06 176 THR A O 1
ATOM 1344 N N . PHE A 1 177 ? -2.899 0.107 -13.309 1.00 72.56 177 PHE A N 1
ATOM 1345 C CA . PHE A 1 177 ? -3.954 0.833 -12.612 1.00 72.56 177 PHE A CA 1
ATOM 1346 C C . PHE A 1 177 ? -5.047 -0.132 -12.147 1.00 72.56 177 PHE A C 1
ATOM 1348 O O . PHE A 1 177 ? -5.288 -0.241 -10.947 1.00 72.56 177 PHE A O 1
ATO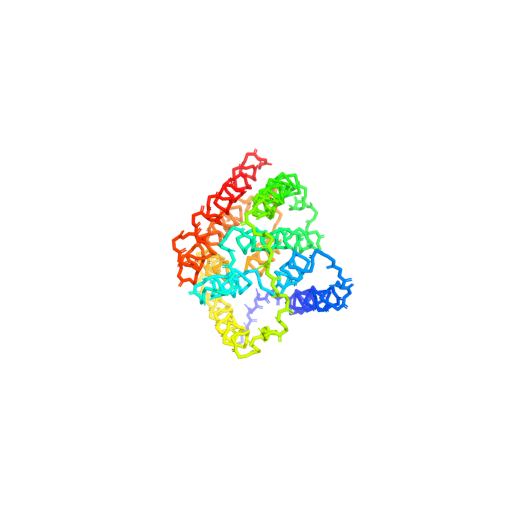M 1355 N N . ILE A 1 178 ? -5.641 -0.900 -13.068 1.00 65.69 178 ILE A N 1
ATOM 1356 C CA . ILE A 1 178 ? -6.734 -1.823 -12.741 1.00 65.69 178 ILE A CA 1
ATOM 1357 C C . ILE A 1 178 ? -6.234 -2.936 -11.804 1.00 65.69 178 ILE A C 1
ATOM 1359 O O . ILE A 1 178 ? -6.907 -3.230 -10.824 1.00 65.69 178 ILE A O 1
ATOM 1363 N N . ALA A 1 179 ? -5.041 -3.506 -12.025 1.00 65.00 179 ALA A N 1
ATOM 1364 C CA . ALA A 1 179 ? -4.433 -4.513 -11.145 1.00 65.00 179 ALA A CA 1
ATOM 1365 C C . ALA A 1 179 ? -4.324 -4.004 -9.705 1.00 65.00 179 ALA A C 1
ATOM 1367 O O . ALA A 1 179 ? -4.726 -4.678 -8.755 1.00 65.00 179 ALA A O 1
ATOM 1368 N N . SER A 1 180 ? -3.802 -2.785 -9.566 1.00 75.31 180 SER A N 1
ATOM 1369 C CA . SER A 1 180 ? -3.516 -2.168 -8.278 1.00 75.31 180 SER A CA 1
ATOM 1370 C C . SER A 1 180 ? -4.777 -1.729 -7.543 1.00 75.31 180 SER A C 1
ATOM 1372 O O . SER A 1 180 ? -4.747 -1.651 -6.318 1.00 75.31 180 SER A O 1
ATOM 1374 N N . LEU A 1 181 ? -5.909 -1.519 -8.228 1.00 66.31 181 LEU A N 1
ATOM 1375 C CA . LEU A 1 181 ? -7.199 -1.330 -7.551 1.00 66.31 181 LEU A CA 1
ATOM 1376 C C . LEU A 1 181 ? -7.557 -2.525 -6.652 1.00 66.31 181 LEU A C 1
A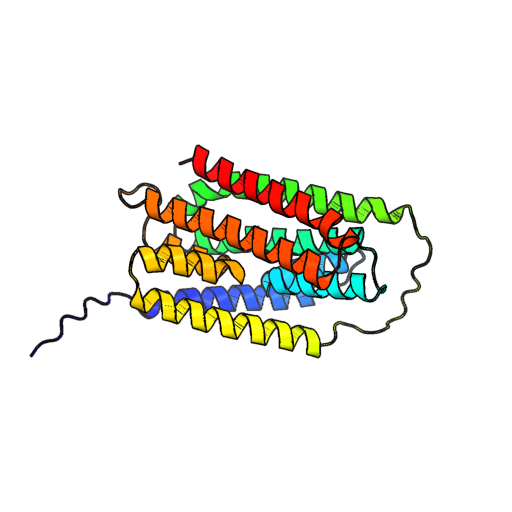TOM 1378 O O . LEU A 1 181 ? -8.214 -2.329 -5.629 1.00 66.31 181 LEU A O 1
ATOM 1382 N N . PHE A 1 182 ? -7.092 -3.731 -6.991 1.00 67.50 182 PHE A N 1
ATOM 1383 C CA . PHE A 1 182 ? -7.281 -4.945 -6.192 1.00 67.50 182 PHE A CA 1
ATOM 1384 C C . PHE A 1 182 ? -6.112 -5.150 -5.253 1.00 67.50 182 PHE A C 1
ATOM 1386 O O . PHE A 1 182 ? -6.245 -4.995 -4.038 1.00 67.50 182 PHE A O 1
ATOM 1393 N N . GLU A 1 183 ? -4.961 -5.468 -5.834 1.00 73.50 183 GLU A N 1
ATOM 1394 C CA . GLU A 1 183 ? -3.746 -5.802 -5.112 1.00 73.50 183 GLU A CA 1
ATOM 1395 C C . GLU A 1 183 ? -2.532 -5.374 -5.931 1.00 73.50 183 GLU A C 1
ATOM 1397 O O . GLU A 1 183 ? -2.310 -5.824 -7.058 1.00 73.50 183 GLU A O 1
ATOM 1402 N N . ILE A 1 184 ? -1.708 -4.520 -5.333 1.00 81.19 184 ILE A N 1
ATOM 1403 C CA . ILE A 1 184 ? -0.534 -3.956 -5.998 1.00 81.19 184 ILE A CA 1
ATOM 1404 C C . ILE A 1 184 ? 0.575 -4.984 -6.257 1.00 81.19 184 ILE A C 1
ATOM 1406 O O . ILE A 1 184 ? 1.385 -4.811 -7.160 1.00 81.19 184 ILE A O 1
ATOM 1410 N N . HIS A 1 185 ? 0.594 -6.085 -5.508 1.00 74.81 185 HIS A N 1
ATOM 1411 C CA . HIS A 1 185 ? 1.611 -7.136 -5.596 1.00 74.81 185 HIS A CA 1
ATOM 1412 C C . HIS A 1 185 ? 1.740 -7.744 -6.998 1.00 74.81 185 HIS A C 1
ATOM 1414 O O . HIS A 1 185 ? 2.846 -7.953 -7.493 1.00 74.81 185 HIS A O 1
ATOM 1420 N N . ALA A 1 186 ? 0.607 -7.996 -7.658 1.00 69.75 186 ALA A N 1
ATOM 1421 C CA . ALA A 1 186 ? 0.600 -8.509 -9.024 1.00 69.75 186 ALA A CA 1
ATOM 1422 C C . ALA A 1 186 ? 1.073 -7.443 -10.024 1.00 69.75 186 ALA A C 1
ATOM 1424 O O . ALA A 1 186 ? 1.815 -7.744 -10.958 1.00 69.75 186 ALA A O 1
ATOM 1425 N N . ALA A 1 187 ? 0.678 -6.189 -9.798 1.00 78.19 187 ALA A N 1
ATOM 1426 C CA . ALA A 1 187 ? 1.035 -5.064 -10.649 1.00 78.19 187 ALA A CA 1
ATOM 1427 C C . ALA A 1 187 ? 2.545 -4.780 -10.608 1.00 78.19 187 ALA A C 1
ATOM 1429 O O . ALA A 1 187 ? 3.183 -4.659 -11.651 1.00 78.19 187 ALA A O 1
ATOM 1430 N N . ILE A 1 188 ? 3.142 -4.758 -9.411 1.00 83.75 188 ILE A N 1
ATOM 1431 C CA . ILE A 1 188 ? 4.576 -4.506 -9.262 1.00 83.75 188 ILE A CA 1
ATOM 1432 C C . ILE A 1 188 ? 5.422 -5.634 -9.850 1.00 83.75 188 ILE A C 1
ATOM 1434 O O . ILE A 1 188 ? 6.416 -5.356 -10.511 1.00 83.75 188 ILE A O 1
ATOM 1438 N N . ALA A 1 189 ? 5.003 -6.895 -9.706 1.00 77.81 189 ALA A N 1
ATOM 1439 C CA . ALA A 1 189 ? 5.680 -8.012 -10.358 1.00 77.81 189 ALA A CA 1
ATOM 1440 C C . ALA A 1 189 ? 5.716 -7.837 -11.887 1.00 77.81 189 ALA A C 1
ATOM 1442 O O . ALA A 1 189 ? 6.755 -8.049 -12.510 1.00 77.81 189 ALA A O 1
ATOM 1443 N N . ALA A 1 190 ? 4.601 -7.406 -12.487 1.00 74.19 190 ALA A N 1
ATOM 1444 C CA . ALA A 1 190 ? 4.503 -7.171 -13.927 1.00 74.19 190 ALA A CA 1
ATOM 1445 C C . ALA A 1 190 ? 5.368 -5.994 -14.415 1.00 74.19 190 ALA A C 1
ATOM 1447 O O . ALA A 1 190 ? 5.835 -6.016 -15.553 1.00 74.19 190 ALA A O 1
ATOM 1448 N N . ILE A 1 191 ? 5.596 -4.984 -13.572 1.00 84.25 191 ILE A N 1
ATOM 1449 C CA . ILE A 1 191 ? 6.485 -3.853 -13.876 1.00 84.25 191 ILE A CA 1
ATOM 1450 C C . ILE A 1 191 ? 7.948 -4.286 -13.782 1.00 84.25 191 ILE A C 1
ATOM 1452 O O . ILE A 1 191 ? 8.712 -4.092 -14.722 1.00 84.25 191 ILE A O 1
ATOM 1456 N N . VAL A 1 192 ? 8.333 -4.910 -12.667 1.00 84.62 192 VAL A N 1
ATOM 1457 C CA . VAL A 1 192 ? 9.733 -5.247 -12.367 1.00 84.62 192 VAL A CA 1
ATOM 1458 C C . VAL A 1 192 ? 10.300 -6.263 -13.365 1.00 84.62 192 VAL A C 1
ATOM 1460 O O . VAL A 1 192 ? 11.484 -6.218 -13.683 1.00 84.62 192 VAL A O 1
ATOM 1463 N N . VAL A 1 193 ? 9.466 -7.156 -13.914 1.00 82.00 193 VAL A N 1
ATOM 1464 C CA . VAL A 1 193 ? 9.888 -8.126 -14.944 1.00 82.00 193 VAL A CA 1
ATOM 1465 C C . VAL A 1 193 ? 10.189 -7.473 -16.299 1.00 82.00 193 VAL A C 1
ATOM 1467 O O . VAL A 1 193 ? 10.904 -8.069 -17.102 1.00 82.00 193 VAL A O 1
ATOM 1470 N N . GLN A 1 194 ? 9.670 -6.274 -16.577 1.00 78.19 194 GLN A N 1
ATOM 1471 C CA . GLN A 1 194 ? 9.858 -5.634 -17.884 1.00 78.19 194 GLN A CA 1
ATOM 1472 C C . GLN A 1 194 ? 11.220 -4.970 -18.064 1.00 78.19 194 GLN A C 1
ATOM 1474 O O . GLN A 1 194 ? 11.666 -4.821 -19.199 1.00 78.19 194 GLN A O 1
ATOM 1479 N N . GLY A 1 195 ? 11.906 -4.610 -16.982 1.00 82.62 195 GLY A N 1
ATOM 1480 C CA . GLY A 1 195 ? 13.250 -4.052 -17.070 1.00 82.62 195 GLY A CA 1
ATOM 1481 C C . GLY A 1 195 ? 13.699 -3.375 -15.786 1.00 82.62 195 GLY A C 1
ATOM 1482 O O . GLY A 1 195 ? 12.905 -3.151 -14.874 1.00 82.62 195 GLY A O 1
ATOM 1483 N N . ASP A 1 196 ? 14.985 -3.040 -15.728 1.00 85.62 196 ASP A N 1
ATOM 1484 C CA . ASP A 1 196 ? 15.590 -2.359 -14.584 1.00 85.62 196 ASP A CA 1
ATOM 1485 C C . ASP A 1 196 ? 15.302 -0.848 -14.585 1.00 85.62 196 ASP A C 1
ATOM 1487 O O . ASP A 1 196 ? 15.203 -0.230 -15.657 1.00 85.62 196 ASP A O 1
ATOM 1491 N N . PRO A 1 197 ? 15.250 -0.219 -13.394 1.00 84.62 197 PRO A N 1
ATOM 1492 C CA . PRO A 1 197 ? 14.912 1.193 -13.245 1.00 84.62 197 PRO A CA 1
ATOM 1493 C C . PRO A 1 197 ? 16.026 2.137 -13.729 1.00 84.62 197 PRO A C 1
ATOM 1495 O O . PRO A 1 197 ? 15.822 3.343 -13.749 1.00 84.62 197 PRO A O 1
ATOM 1498 N N . ASN A 1 198 ? 17.176 1.606 -14.162 1.00 81.75 198 ASN A N 1
ATOM 1499 C CA . ASN A 1 198 ? 18.337 2.375 -14.631 1.00 81.75 198 ASN A CA 1
ATOM 1500 C C . ASN A 1 198 ? 18.463 2.410 -16.168 1.00 81.75 198 ASN A C 1
ATOM 1502 O O . ASN A 1 198 ? 19.473 2.857 -16.709 1.00 81.75 198 ASN A O 1
ATOM 1506 N N . THR A 1 199 ? 17.473 1.884 -16.891 1.00 78.12 199 THR A N 1
ATOM 1507 C CA . THR A 1 199 ? 17.508 1.759 -18.357 1.00 78.12 199 THR A CA 1
ATOM 1508 C C . THR A 1 199 ? 16.741 2.884 -19.057 1.00 78.12 199 THR A C 1
ATOM 1510 O O . THR A 1 199 ? 15.975 3.618 -18.439 1.00 78.12 199 THR A O 1
ATOM 1513 N N . ALA A 1 200 ? 16.872 3.000 -20.384 1.00 68.06 200 ALA A N 1
ATOM 1514 C CA . ALA A 1 200 ? 16.104 3.967 -21.181 1.00 68.06 200 ALA A CA 1
ATOM 1515 C C . ALA A 1 200 ? 14.568 3.796 -21.062 1.00 68.06 200 ALA A C 1
ATOM 1517 O O . ALA A 1 200 ? 13.823 4.721 -21.376 1.00 68.06 200 ALA A O 1
ATOM 1518 N N . GLN A 1 201 ? 14.088 2.638 -20.583 1.00 69.94 201 GLN A N 1
ATOM 1519 C CA . GLN A 1 201 ? 12.671 2.370 -20.303 1.00 69.94 201 GLN A CA 1
ATOM 1520 C C . GLN A 1 201 ? 12.257 2.639 -18.843 1.00 69.94 201 GLN A C 1
ATOM 1522 O O . GLN A 1 201 ? 11.127 2.344 -18.459 1.00 69.94 201 GLN A O 1
ATOM 1527 N N . ALA A 1 202 ? 13.125 3.239 -18.024 1.00 80.50 202 ALA A N 1
ATOM 1528 C CA . ALA A 1 202 ? 12.859 3.503 -16.611 1.00 80.50 202 ALA A CA 1
ATOM 1529 C C . ALA A 1 202 ? 11.629 4.388 -16.372 1.00 80.50 202 ALA A C 1
ATOM 1531 O O . ALA A 1 202 ? 10.825 4.117 -15.481 1.00 80.50 202 ALA A O 1
ATOM 1532 N N . THR A 1 203 ? 11.456 5.447 -17.169 1.00 85.00 203 THR A N 1
ATOM 1533 C CA . THR A 1 203 ? 10.413 6.452 -16.918 1.00 85.00 203 THR A CA 1
ATOM 1534 C C . THR A 1 203 ? 8.990 5.884 -17.035 1.00 85.00 203 THR A C 1
ATOM 1536 O O . THR A 1 203 ? 8.218 6.080 -16.097 1.00 85.00 203 THR A O 1
ATOM 1539 N N . PRO A 1 204 ? 8.614 5.138 -18.096 1.00 86.19 204 PRO A N 1
ATOM 1540 C CA . PRO A 1 204 ? 7.307 4.479 -18.153 1.00 86.19 204 PRO A CA 1
ATOM 1541 C C . PRO A 1 204 ? 7.054 3.486 -17.009 1.00 86.19 204 PRO A C 1
ATOM 1543 O O . PRO A 1 204 ? 5.942 3.447 -16.484 1.00 86.19 204 PRO A O 1
ATOM 1546 N N . LEU A 1 205 ? 8.068 2.716 -16.595 1.00 89.31 205 LEU A N 1
ATOM 1547 C CA . LEU A 1 205 ? 7.946 1.735 -15.509 1.00 89.31 205 LEU A CA 1
ATOM 1548 C C . LEU A 1 205 ? 7.727 2.413 -14.150 1.00 89.31 205 LEU A C 1
ATOM 1550 O O . LEU A 1 205 ? 6.852 2.006 -13.386 1.00 89.31 205 LEU A O 1
ATOM 1554 N N . LEU A 1 206 ? 8.470 3.489 -13.877 1.00 90.62 206 LEU A N 1
ATOM 1555 C CA . LEU A 1 206 ? 8.300 4.331 -12.690 1.00 90.62 206 LEU A CA 1
ATOM 1556 C C . LEU A 1 206 ? 6.910 4.970 -12.644 1.00 90.62 206 LEU A C 1
ATOM 1558 O O . LEU A 1 206 ? 6.236 4.904 -11.618 1.00 90.62 206 LEU A O 1
ATOM 1562 N N . ILE A 1 207 ? 6.450 5.540 -13.762 1.00 90.38 207 ILE A N 1
ATOM 1563 C CA . ILE A 1 207 ? 5.110 6.134 -13.848 1.00 90.38 207 ILE A CA 1
ATOM 1564 C C . ILE A 1 207 ? 4.037 5.068 -13.609 1.00 90.38 207 ILE A C 1
ATOM 1566 O O . ILE A 1 207 ? 3.119 5.309 -12.827 1.00 90.38 207 ILE A O 1
ATOM 1570 N N . ALA A 1 208 ? 4.158 3.886 -14.223 1.00 87.94 208 ALA A N 1
ATOM 1571 C CA . ALA A 1 208 ? 3.233 2.782 -13.987 1.00 87.94 208 ALA A CA 1
ATOM 1572 C C . ALA A 1 208 ? 3.193 2.414 -12.496 1.00 87.94 208 ALA A C 1
ATOM 1574 O O . ALA A 1 208 ? 2.112 2.373 -11.909 1.00 87.94 208 ALA A O 1
ATOM 1575 N N . LEU A 1 209 ? 4.354 2.247 -11.853 1.00 91.88 209 LEU A N 1
ATOM 1576 C CA . LEU A 1 209 ? 4.439 1.938 -10.425 1.00 91.88 209 LEU A CA 1
ATOM 1577 C C . LEU A 1 209 ? 3.739 2.995 -9.562 1.00 91.88 209 LEU A C 1
ATOM 1579 O O . LEU A 1 209 ? 2.938 2.648 -8.695 1.00 91.88 209 LEU A O 1
ATOM 1583 N N . MET A 1 210 ? 4.004 4.279 -9.811 1.00 93.69 210 MET A N 1
ATOM 1584 C CA . MET A 1 210 ? 3.401 5.382 -9.058 1.00 93.69 210 MET A CA 1
ATOM 1585 C C . MET A 1 210 ? 1.882 5.437 -9.249 1.00 93.69 210 MET A C 1
ATOM 1587 O O . MET A 1 210 ? 1.145 5.587 -8.276 1.00 93.69 210 MET A O 1
ATOM 1591 N N . VAL A 1 211 ? 1.399 5.258 -10.483 1.00 91.56 211 VAL A N 1
ATOM 1592 C CA . VAL A 1 211 ? -0.038 5.164 -10.780 1.00 91.56 211 VAL A CA 1
ATOM 1593 C C . VAL A 1 211 ? -0.661 3.983 -10.037 1.00 91.56 211 VAL A C 1
ATOM 1595 O O . VAL A 1 211 ? -1.725 4.138 -9.440 1.00 91.56 211 VAL A O 1
ATOM 1598 N N . GLY A 1 212 ? 0.013 2.831 -10.014 1.00 89.81 212 GLY A N 1
ATOM 1599 C CA . GLY A 1 212 ? -0.424 1.654 -9.270 1.00 89.81 212 GLY A CA 1
ATOM 1600 C C . GLY A 1 212 ? -0.527 1.909 -7.765 1.00 89.81 212 GLY A C 1
ATOM 1601 O O . GLY A 1 212 ? -1.570 1.653 -7.164 1.00 89.81 212 GLY A O 1
ATOM 1602 N N . LEU A 1 213 ? 0.511 2.490 -7.158 1.00 94.12 213 LEU A N 1
ATOM 1603 C CA . LEU A 1 213 ? 0.534 2.868 -5.738 1.00 94.12 213 LEU A CA 1
ATOM 1604 C C . LEU A 1 213 ? -0.613 3.818 -5.379 1.00 94.12 213 LEU A C 1
ATOM 1606 O O . LEU A 1 213 ? -1.356 3.563 -4.427 1.00 94.12 213 LEU A O 1
ATOM 1610 N N . CYS A 1 214 ? -0.809 4.871 -6.175 1.00 94.06 214 CYS A N 1
ATOM 1611 C CA . CYS A 1 214 ? -1.897 5.827 -5.987 1.00 94.06 214 CYS A CA 1
ATOM 1612 C C . CYS A 1 214 ? -3.274 5.164 -6.127 1.00 94.06 214 CYS A C 1
ATOM 1614 O O . CYS A 1 214 ? -4.131 5.338 -5.259 1.00 94.06 214 CYS A O 1
ATOM 1616 N N . ALA A 1 215 ? -3.482 4.361 -7.174 1.00 88.31 215 ALA A N 1
ATOM 1617 C CA . ALA A 1 215 ? -4.735 3.645 -7.404 1.00 88.31 215 ALA A CA 1
ATOM 1618 C C . ALA A 1 215 ? -5.065 2.694 -6.246 1.00 88.31 215 ALA A C 1
ATOM 1620 O O . ALA A 1 215 ? -6.195 2.671 -5.754 1.00 88.31 215 ALA A O 1
ATOM 1621 N N . HIS A 1 216 ? -4.066 1.963 -5.753 1.00 91.25 216 HIS A N 1
ATOM 1622 C CA . HIS A 1 216 ? -4.224 1.059 -4.620 1.00 91.25 216 HIS A CA 1
ATOM 1623 C C . HIS A 1 216 ? -4.590 1.812 -3.333 1.00 91.25 216 HIS A C 1
ATOM 1625 O O . HIS A 1 216 ? -5.501 1.413 -2.601 1.00 91.25 216 HIS A O 1
ATOM 1631 N N . ALA A 1 217 ? -3.926 2.942 -3.071 1.00 94.38 217 ALA A N 1
ATOM 1632 C CA . ALA A 1 217 ? -4.216 3.792 -1.920 1.00 94.38 217 ALA A CA 1
ATOM 1633 C C . ALA A 1 217 ? -5.637 4.374 -1.961 1.00 94.38 217 ALA A C 1
ATOM 1635 O O . ALA A 1 217 ? -6.343 4.369 -0.945 1.00 94.38 217 ALA A O 1
ATOM 1636 N N . MET A 1 218 ? -6.066 4.842 -3.137 1.00 90.94 218 MET A N 1
ATOM 1637 C CA . MET A 1 218 ? -7.417 5.349 -3.366 1.00 90.94 218 MET A CA 1
ATOM 1638 C C . MET A 1 218 ? -8.461 4.251 -3.176 1.00 90.94 218 MET A C 1
ATOM 1640 O O . MET A 1 218 ? -9.428 4.465 -2.448 1.00 90.94 218 MET A O 1
ATOM 1644 N N . SER A 1 219 ? -8.241 3.065 -3.752 1.00 83.38 219 SER A N 1
ATOM 1645 C CA . SER A 1 219 ? -9.146 1.916 -3.625 1.00 83.38 219 SER A CA 1
ATOM 1646 C C . SER A 1 219 ? -9.406 1.562 -2.158 1.00 83.38 219 SER A C 1
ATOM 1648 O O . SER A 1 219 ? -10.557 1.522 -1.720 1.00 83.38 219 SER A O 1
ATOM 1650 N N . LYS A 1 220 ? -8.350 1.430 -1.341 1.00 88.44 220 LYS A N 1
ATOM 1651 C CA . LYS A 1 220 ? -8.496 1.165 0.101 1.00 88.44 220 LYS A CA 1
ATOM 1652 C C . LYS A 1 220 ? -9.224 2.281 0.839 1.00 88.44 220 LYS A C 1
ATOM 1654 O O . LYS A 1 220 ? -10.025 2.000 1.725 1.00 88.44 220 LYS A O 1
ATOM 1659 N N . SER A 1 221 ? -8.962 3.534 0.479 1.00 91.00 221 SER A N 1
ATOM 1660 C CA . SER A 1 221 ? -9.599 4.690 1.117 1.00 91.00 221 SER A CA 1
ATOM 1661 C C . SER A 1 221 ? -11.099 4.749 0.816 1.00 91.00 221 SER A C 1
ATOM 1663 O O . SER A 1 221 ? -11.905 4.946 1.726 1.00 91.00 221 SER A O 1
ATOM 1665 N N . ILE A 1 222 ? -11.481 4.499 -0.441 1.00 80.38 222 ILE A N 1
ATOM 1666 C CA . ILE A 1 222 ? -12.880 4.378 -0.865 1.00 80.38 222 ILE A CA 1
ATOM 1667 C C . ILE A 1 222 ? -13.538 3.210 -0.134 1.00 80.38 222 ILE A C 1
ATOM 1669 O O . ILE A 1 222 ? -14.596 3.378 0.469 1.00 80.38 222 ILE A O 1
ATOM 1673 N N . ASN A 1 223 ? -12.892 2.043 -0.126 1.00 72.62 223 ASN A N 1
ATOM 1674 C CA . ASN A 1 223 ? -13.420 0.848 0.518 1.00 72.62 223 ASN A CA 1
ATOM 1675 C C . ASN A 1 223 ? -13.627 1.054 2.027 1.00 72.62 223 ASN A C 1
ATOM 1677 O O . ASN A 1 223 ? -14.668 0.676 2.562 1.00 72.62 223 ASN A O 1
ATOM 1681 N N . ALA A 1 224 ? -12.697 1.729 2.708 1.00 81.25 224 ALA A N 1
ATOM 1682 C CA . ALA A 1 224 ? -12.844 2.102 4.111 1.00 81.25 224 ALA A CA 1
ATOM 1683 C C . ALA A 1 224 ? -14.082 2.983 4.346 1.00 81.25 224 ALA A C 1
ATOM 1685 O O . ALA A 1 224 ? -14.884 2.700 5.236 1.00 81.25 224 ALA A O 1
ATOM 1686 N N . GLY A 1 225 ? -14.291 4.010 3.516 1.00 73.81 225 GLY A N 1
ATOM 1687 C CA . GLY A 1 225 ? -15.489 4.853 3.577 1.00 73.81 225 GLY A CA 1
ATOM 1688 C C . GLY A 1 225 ? -16.783 4.086 3.321 1.00 73.81 225 GLY A C 1
ATOM 1689 O O . GLY A 1 225 ? -17.730 4.197 4.101 1.00 73.81 225 GLY A O 1
ATOM 1690 N N . LEU A 1 226 ? -16.809 3.266 2.269 1.00 72.25 226 LEU A N 1
ATOM 1691 C CA . LEU A 1 226 ? -17.990 2.505 1.863 1.00 72.25 226 LEU A CA 1
ATOM 1692 C C . LEU A 1 226 ? -18.366 1.393 2.839 1.00 72.25 226 LEU A C 1
ATOM 1694 O O . LEU A 1 226 ? -19.540 1.041 2.897 1.00 72.25 226 LEU A O 1
ATOM 1698 N N . THR A 1 227 ? -17.416 0.825 3.583 1.00 69.12 227 THR A N 1
ATOM 1699 C CA . THR A 1 227 ? -17.674 -0.313 4.482 1.00 69.12 227 THR A CA 1
ATOM 1700 C C . THR A 1 227 ? -17.793 0.095 5.943 1.00 69.12 227 THR A C 1
ATOM 1702 O O . THR A 1 227 ? -18.717 -0.373 6.602 1.00 69.12 227 THR A O 1
ATOM 1705 N N . GLY A 1 228 ? -16.924 0.986 6.436 1.00 72.31 228 GLY A N 1
ATOM 1706 C CA . GLY A 1 228 ? -16.877 1.416 7.840 1.00 72.31 228 GLY A CA 1
ATOM 1707 C C . GLY A 1 228 ? -17.458 2.795 8.137 1.00 72.31 228 GLY A C 1
ATOM 1708 O O . GLY A 1 228 ? -17.567 3.177 9.302 1.00 72.31 228 GLY A O 1
ATOM 1709 N N . GLY A 1 229 ? -17.858 3.549 7.111 1.00 80.06 229 GLY A N 1
ATOM 1710 C CA . GLY A 1 229 ? -18.458 4.870 7.273 1.00 80.06 229 GLY A CA 1
ATOM 1711 C C . GLY A 1 229 ? -17.469 5.956 7.709 1.00 80.06 229 GLY A C 1
ATOM 1712 O O . GLY A 1 229 ? -16.254 5.760 7.773 1.00 80.06 229 GLY A O 1
ATOM 1713 N N . TYR A 1 230 ? -18.005 7.142 8.012 1.00 90.88 230 TYR A N 1
ATOM 1714 C CA . TYR A 1 230 ? -17.212 8.367 8.175 1.00 90.88 230 TYR A CA 1
ATOM 1715 C C . TYR A 1 230 ? -16.153 8.286 9.284 1.00 90.88 230 TYR A C 1
ATOM 1717 O O . TYR A 1 230 ? -15.004 8.656 9.063 1.00 90.88 230 TYR A O 1
ATOM 1725 N N . LYS A 1 231 ? -16.506 7.771 10.471 1.00 92.81 231 LYS A N 1
ATOM 1726 C CA . LYS A 1 231 ? -15.577 7.707 11.617 1.00 92.81 231 LYS A CA 1
ATOM 1727 C C . LYS A 1 231 ? -14.387 6.780 11.350 1.00 92.81 231 LYS A C 1
ATOM 1729 O O . LYS A 1 231 ? -13.269 7.107 11.737 1.00 92.81 231 LYS A O 1
ATOM 1734 N N . TYR A 1 232 ? -14.629 5.648 10.689 1.00 89.94 232 TYR A N 1
ATOM 1735 C CA . TYR A 1 232 ? -13.583 4.702 10.305 1.00 89.94 232 TYR A CA 1
ATOM 1736 C C . TYR A 1 232 ? -12.689 5.285 9.209 1.00 89.94 232 TYR A C 1
ATOM 1738 O O . TYR A 1 232 ? -11.467 5.297 9.346 1.00 89.94 232 TYR A O 1
ATOM 1746 N N . ALA A 1 233 ? -13.294 5.865 8.167 1.00 89.50 233 ALA A N 1
ATOM 1747 C CA . ALA A 1 233 ? -12.560 6.521 7.092 1.00 89.50 233 ALA A CA 1
ATOM 1748 C C . ALA A 1 233 ? -11.685 7.670 7.605 1.00 89.50 233 ALA A C 1
ATOM 1750 O O . ALA A 1 233 ? -10.520 7.759 7.239 1.00 89.50 233 ALA A O 1
ATOM 1751 N N . LEU A 1 234 ? -12.195 8.509 8.508 1.00 96.00 234 LEU A N 1
ATOM 1752 C CA . LEU A 1 234 ? -11.434 9.628 9.063 1.00 96.00 234 LEU A CA 1
ATOM 1753 C C . LEU A 1 234 ? -10.245 9.170 9.925 1.00 96.00 234 LEU A C 1
ATOM 1755 O O . LEU A 1 234 ? -9.246 9.878 10.016 1.00 96.00 234 LEU A O 1
ATOM 1759 N N . ALA A 1 235 ? -10.320 7.980 10.528 1.00 95.50 235 ALA A N 1
ATOM 1760 C CA . ALA A 1 235 ? -9.195 7.382 11.242 1.00 95.50 235 ALA A CA 1
ATOM 1761 C C . ALA A 1 235 ? -8.173 6.714 10.298 1.00 95.50 235 ALA A C 1
ATOM 1763 O O . ALA A 1 235 ? -6.974 6.770 10.567 1.00 95.50 235 ALA A O 1
ATOM 1764 N N . PHE A 1 236 ? -8.632 6.096 9.204 1.00 96.81 236 PHE A N 1
ATOM 1765 C CA . PHE A 1 236 ? -7.807 5.311 8.279 1.00 96.81 236 PHE A CA 1
ATOM 1766 C C . PHE A 1 236 ? -7.189 6.139 7.137 1.00 96.81 236 PHE A C 1
ATOM 1768 O O . PHE A 1 236 ? -5.979 6.093 6.913 1.00 96.81 236 PHE A O 1
ATOM 1775 N N . VAL A 1 237 ? -8.010 6.904 6.411 1.00 96.50 237 VAL A N 1
ATOM 1776 C CA . VAL A 1 237 ? -7.658 7.561 5.140 1.00 96.50 237 VAL A CA 1
ATOM 1777 C C . VAL A 1 237 ? -6.478 8.528 5.266 1.00 96.50 237 VAL A C 1
ATOM 1779 O O . VAL A 1 237 ? -5.590 8.448 4.419 1.00 96.50 237 VAL A O 1
ATOM 1782 N N . PRO A 1 238 ? -6.374 9.393 6.296 1.00 97.19 238 PRO A N 1
ATOM 1783 C CA . PRO A 1 238 ? -5.242 10.314 6.393 1.00 97.19 238 PRO A CA 1
ATOM 1784 C C . PRO A 1 238 ? -3.895 9.587 6.459 1.00 97.19 238 PRO A C 1
ATOM 1786 O O . PRO A 1 238 ? -2.967 9.947 5.742 1.00 97.19 238 PRO A O 1
ATOM 1789 N N . ALA A 1 239 ? -3.803 8.517 7.254 1.00 96.38 239 ALA A N 1
ATOM 1790 C CA . ALA A 1 239 ? -2.595 7.700 7.341 1.00 96.38 239 ALA A CA 1
ATOM 1791 C C . ALA A 1 239 ? -2.338 6.924 6.043 1.00 96.38 239 ALA A C 1
ATOM 1793 O O . ALA A 1 239 ? -1.199 6.843 5.578 1.00 96.38 239 ALA A O 1
ATOM 1794 N N . GLN A 1 240 ? -3.400 6.386 5.433 1.00 96.88 240 GLN A N 1
ATOM 1795 C CA . GLN A 1 240 ? -3.321 5.652 4.172 1.00 96.88 240 GLN A CA 1
ATOM 1796 C C . GLN A 1 240 ? -2.791 6.528 3.027 1.00 96.88 240 GLN A C 1
ATOM 1798 O O . GLN A 1 240 ? -1.929 6.093 2.270 1.00 96.88 240 GLN A O 1
ATOM 1803 N N . ILE A 1 241 ? -3.281 7.759 2.901 1.00 97.12 241 ILE A N 1
ATOM 1804 C CA . ILE A 1 241 ? -2.841 8.684 1.855 1.00 97.12 241 ILE A CA 1
ATOM 1805 C C . ILE A 1 241 ? -1.453 9.236 2.170 1.00 97.12 241 ILE A C 1
ATOM 1807 O O . ILE A 1 241 ? -0.612 9.285 1.278 1.00 97.12 241 ILE A O 1
ATOM 1811 N N . LEU A 1 242 ? -1.176 9.591 3.429 1.00 96.75 242 LEU A N 1
ATOM 1812 C CA . LEU A 1 242 ? 0.105 10.179 3.814 1.00 96.75 242 LEU A CA 1
ATOM 1813 C C . LEU A 1 242 ? 1.282 9.232 3.559 1.00 96.75 242 LEU A C 1
ATOM 1815 O O . LEU A 1 242 ? 2.252 9.637 2.922 1.00 96.75 242 LEU A O 1
ATOM 1819 N N . HIS A 1 243 ? 1.213 7.976 4.013 1.00 96.00 243 HIS A N 1
ATOM 1820 C CA . HIS A 1 243 ? 2.335 7.054 3.799 1.00 96.00 243 HIS A CA 1
ATOM 1821 C C . HIS A 1 243 ? 2.535 6.720 2.313 1.00 96.00 243 HIS A C 1
ATOM 1823 O O . HIS A 1 243 ? 3.670 6.559 1.879 1.00 96.00 243 HIS A O 1
ATOM 1829 N N . MET A 1 244 ? 1.457 6.655 1.523 1.00 96.19 244 MET A N 1
ATOM 1830 C CA . MET A 1 244 ? 1.550 6.400 0.082 1.00 96.19 244 MET A CA 1
ATOM 1831 C C . MET A 1 244 ? 2.105 7.602 -0.672 1.00 96.19 244 MET A C 1
ATOM 1833 O O . MET A 1 244 ? 2.944 7.427 -1.548 1.00 96.19 244 MET A O 1
ATOM 1837 N N . ALA A 1 245 ? 1.711 8.820 -0.298 1.00 96.25 245 ALA A N 1
ATOM 1838 C CA . ALA A 1 245 ? 2.299 10.035 -0.847 1.00 96.25 245 ALA A CA 1
ATOM 1839 C C . ALA A 1 245 ? 3.804 10.096 -0.554 1.00 96.25 245 ALA A C 1
ATOM 1841 O O . ALA A 1 245 ? 4.586 10.352 -1.462 1.00 96.25 245 ALA A O 1
ATOM 1842 N N . ILE A 1 246 ? 4.217 9.793 0.682 1.00 96.31 246 ILE A N 1
ATOM 1843 C CA . ILE A 1 246 ? 5.636 9.734 1.060 1.00 96.31 246 ILE A CA 1
ATOM 1844 C C . ILE A 1 246 ? 6.375 8.687 0.228 1.00 96.31 246 ILE A C 1
ATOM 1846 O O . ILE A 1 246 ? 7.423 9.003 -0.326 1.00 96.31 246 ILE A O 1
ATOM 1850 N N . LEU A 1 247 ? 5.821 7.482 0.081 1.00 96.19 247 LEU A N 1
ATOM 1851 C CA . LEU A 1 247 ? 6.419 6.435 -0.744 1.00 96.19 247 LEU A CA 1
ATOM 1852 C C . LEU A 1 247 ? 6.619 6.906 -2.189 1.00 96.19 247 LEU A C 1
ATOM 1854 O O . LEU A 1 247 ? 7.727 6.842 -2.708 1.00 96.19 247 LEU A O 1
ATOM 1858 N N . VAL A 1 248 ? 5.564 7.420 -2.819 1.00 95.56 248 VAL A N 1
ATOM 1859 C CA . VAL A 1 248 ? 5.581 7.877 -4.216 1.00 95.56 248 VAL A CA 1
ATOM 1860 C C . VAL A 1 248 ? 6.561 9.035 -4.418 1.00 95.56 248 VAL A C 1
ATOM 1862 O O . VAL A 1 248 ? 7.317 9.033 -5.388 1.00 95.56 248 VAL A O 1
ATOM 1865 N N . ILE A 1 249 ? 6.587 10.004 -3.498 1.00 95.44 249 ILE A N 1
ATOM 1866 C CA . ILE A 1 249 ? 7.510 11.145 -3.553 1.00 95.44 249 ILE A CA 1
ATOM 1867 C C . ILE A 1 249 ? 8.954 10.675 -3.387 1.00 95.44 249 ILE A C 1
ATOM 1869 O O . ILE A 1 249 ? 9.811 11.070 -4.172 1.00 95.44 249 ILE A O 1
ATOM 1873 N N . LEU A 1 250 ? 9.232 9.827 -2.395 1.00 95.25 250 LEU A N 1
ATOM 1874 C CA . LEU A 1 250 ? 10.585 9.341 -2.143 1.00 95.25 250 LEU A CA 1
ATOM 1875 C C . LEU A 1 250 ? 11.108 8.511 -3.313 1.00 95.25 250 LEU A C 1
ATOM 1877 O O . LEU A 1 250 ? 12.239 8.737 -3.719 1.00 95.25 250 LEU A O 1
ATOM 1881 N N . VAL A 1 251 ? 10.279 7.640 -3.901 1.00 93.12 251 VAL A N 1
ATOM 1882 C CA . VAL A 1 251 ? 10.638 6.872 -5.106 1.00 93.12 251 VAL A CA 1
ATOM 1883 C C . VAL A 1 251 ? 10.942 7.791 -6.289 1.00 93.12 251 VAL A C 1
ATOM 1885 O O . VAL A 1 251 ? 11.884 7.543 -7.036 1.00 93.12 251 VAL A O 1
ATOM 1888 N N . TRP A 1 252 ? 10.170 8.866 -6.466 1.00 91.38 252 TRP A N 1
ATOM 1889 C CA . TRP A 1 252 ? 10.414 9.828 -7.542 1.00 91.38 252 TRP A CA 1
ATOM 1890 C C . TRP A 1 252 ? 11.709 10.620 -7.350 1.00 91.38 252 TRP A C 1
ATOM 1892 O O . TRP A 1 252 ? 12.390 10.929 -8.325 1.00 91.38 252 TRP A O 1
ATOM 1902 N N . VAL A 1 253 ? 12.034 10.974 -6.107 1.00 90.69 253 VAL A N 1
ATOM 1903 C CA . VAL A 1 253 ? 13.242 11.739 -5.769 1.00 90.69 253 VAL A CA 1
ATOM 1904 C C . VAL A 1 253 ? 14.494 10.859 -5.785 1.00 90.69 253 VAL A C 1
ATOM 1906 O O . VAL A 1 253 ? 15.573 11.366 -6.069 1.00 90.69 253 VAL A O 1
ATOM 1909 N N . SER A 1 254 ? 14.366 9.558 -5.513 1.00 86.12 254 SER A N 1
ATOM 1910 C CA . SER A 1 254 ? 15.482 8.604 -5.499 1.00 86.12 254 SER A CA 1
ATOM 1911 C C . SER A 1 254 ? 15.828 8.001 -6.867 1.00 86.12 254 SER A C 1
ATOM 1913 O O . SER A 1 254 ? 16.661 7.099 -6.912 1.00 86.12 254 SER A O 1
ATOM 1915 N N . ARG A 1 255 ? 15.155 8.427 -7.944 1.00 74.69 255 ARG A N 1
ATOM 1916 C CA . ARG A 1 255 ? 15.364 7.919 -9.309 1.00 74.69 255 ARG A CA 1
ATOM 1917 C C . ARG A 1 255 ? 16.638 8.447 -9.967 1.00 74.69 255 ARG A C 1
ATOM 1919 O O . ARG A 1 255 ? 17.031 9.595 -9.664 1.00 74.69 255 ARG A O 1
#